Protein AF-A0A7C4W1L5-F1 (afdb_monomer_lite)

Secondary structure (DSSP, 8-state):
--PPPPPSS--THHHH-S-HHHHHHHHH-S-----------PPP--S-----SSPPP-SHHHHHHHHHHTTSS---THHHHHHHHHHTSSS--HHHHHHHHHTT-HHHHHHHHHHHHHSTT-HHHHHHHHHHHHHS--HHHHHHHHHHHHHH--SHHHHHHHHHHHHHTTGGGT--HHHHHHHHTTT-HHHHHHHHHHHHHHS--------

Foldseek 3Di:
DDDQFAALDDACCLVQVDDLVVLVCVLPDDDDDDDDDDDDDDDPPDPDDPQDPAQDDDDPLLVVVVCQLVVVDDDDLCNLVSVSCLRRDPDRPSSSVVVSLLQLRVSVVVSLVSNCVVVLLRLSSLVSVLSSCVNVPDLVVSLVSLLVNLVPDDPLSSNLSSLVSNCVSCVVVVDDSLVVVCVVCVPPVSSNSSSVSCCVVPVPDDDDPDD

Radius of gyration: 18.76 Å; chains: 1; bounding box: 52×40×52 Å

pLDDT: mean 78.07, std 22.62, range [26.83, 98.12]

Structure (mmCIF, N/CA/C/O backbone):
data_AF-A0A7C4W1L5-F1
#
_entry.id   AF-A0A7C4W1L5-F1
#
loop_
_atom_site.group_PDB
_atom_site.id
_atom_site.type_symbol
_atom_site.label_atom_id
_atom_site.label_alt_id
_atom_site.label_comp_id
_atom_site.label_asym_id
_atom_site.label_entity_id
_atom_site.label_seq_id
_atom_site.pdbx_PDB_ins_code
_atom_site.Cartn_x
_atom_site.Cartn_y
_atom_site.Cartn_z
_atom_site.occupancy
_atom_site.B_iso_or_equiv
_atom_site.auth_seq_id
_atom_site.auth_comp_id
_atom_site.auth_asym_id
_atom_site.auth_atom_id
_atom_site.pdbx_PDB_model_num
ATOM 1 N N . MET A 1 1 ? 13.689 0.090 14.668 1.00 26.84 1 MET A N 1
ATOM 2 C CA . MET A 1 1 ? 14.158 1.298 13.954 1.00 26.84 1 MET A CA 1
ATOM 3 C C . MET A 1 1 ? 13.490 1.316 12.587 1.00 26.84 1 MET A C 1
ATOM 5 O O . MET A 1 1 ? 14.104 0.917 11.605 1.00 26.84 1 MET A O 1
ATOM 9 N N . GLY A 1 2 ? 12.206 1.678 12.550 1.00 34.78 2 GLY A N 1
ATOM 10 C CA . GLY A 1 2 ? 11.496 1.934 11.300 1.00 34.78 2 GLY A CA 1
ATOM 11 C C . GLY A 1 2 ? 11.923 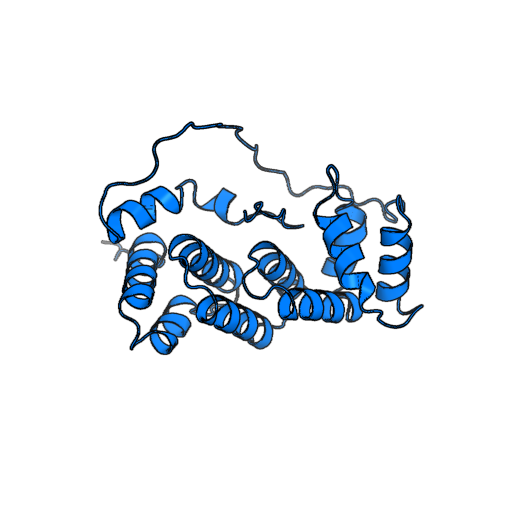3.308 10.809 1.00 34.78 2 GLY A C 1
ATOM 12 O O . GLY A 1 2 ? 11.708 4.299 11.495 1.00 34.78 2 GLY A O 1
ATOM 13 N N . LYS A 1 3 ? 12.639 3.355 9.688 1.00 37.62 3 LYS A N 1
ATOM 14 C CA . LYS A 1 3 ? 12.827 4.609 8.964 1.00 37.62 3 LYS A CA 1
ATOM 15 C C . LYS A 1 3 ? 11.531 4.833 8.196 1.00 37.62 3 LYS A C 1
ATOM 17 O O . LYS A 1 3 ? 11.162 3.950 7.425 1.00 37.62 3 LYS A O 1
ATOM 22 N N . TYR A 1 4 ? 10.869 5.961 8.429 1.00 42.84 4 TYR A N 1
ATOM 23 C CA . TYR A 1 4 ? 9.762 6.425 7.597 1.00 42.84 4 TYR A CA 1
ATOM 24 C C . TYR A 1 4 ? 10.179 6.332 6.122 1.00 42.84 4 TYR A C 1
ATOM 26 O O . TYR A 1 4 ? 11.190 6.918 5.721 1.00 42.84 4 TYR A O 1
ATOM 34 N N . ARG A 1 5 ? 9.471 5.495 5.356 1.00 55.28 5 ARG A N 1
ATOM 35 C CA . ARG A 1 5 ? 9.701 5.296 3.921 1.00 55.28 5 ARG A CA 1
ATOM 36 C C . ARG A 1 5 ? 9.022 6.415 3.145 1.00 55.28 5 ARG A C 1
ATOM 38 O O . ARG A 1 5 ? 7.979 6.912 3.560 1.00 55.28 5 ARG A O 1
ATOM 45 N N . LYS A 1 6 ? 9.630 6.818 2.030 1.00 52.34 6 LYS A N 1
ATOM 46 C CA . LYS A 1 6 ? 9.055 7.828 1.137 1.00 52.34 6 LYS A CA 1
ATOM 47 C C . LYS A 1 6 ? 8.140 7.129 0.131 1.00 52.34 6 LYS A C 1
ATOM 49 O O . LYS A 1 6 ? 8.564 6.182 -0.523 1.00 52.34 6 LYS A O 1
ATOM 54 N N . SER A 1 7 ? 6.893 7.581 0.057 1.00 48.81 7 SER A N 1
ATOM 55 C CA . SER A 1 7 ? 5.930 7.210 -0.987 1.00 48.81 7 SER A CA 1
ATOM 56 C C . SER A 1 7 ? 6.331 7.848 -2.320 1.00 48.81 7 SER A C 1
ATOM 58 O O . SER A 1 7 ? 6.909 8.940 -2.321 1.00 48.81 7 SER A O 1
ATOM 60 N N . PHE A 1 8 ? 6.010 7.208 -3.455 1.00 51.66 8 PHE A N 1
ATOM 61 C CA . PHE A 1 8 ? 6.191 7.864 -4.754 1.00 51.66 8 PHE A CA 1
ATOM 62 C C . PHE A 1 8 ? 5.198 9.031 -4.959 1.00 51.66 8 PHE A C 1
ATOM 64 O O . PHE A 1 8 ? 5.413 9.905 -5.799 1.00 51.66 8 PHE A O 1
ATOM 71 N N . PHE A 1 9 ? 4.121 9.061 -4.174 1.00 53.34 9 PHE A N 1
ATOM 72 C CA . PHE A 1 9 ? 3.004 10.000 -4.288 1.00 53.34 9 PHE A CA 1
ATOM 73 C C . PHE A 1 9 ? 2.793 10.823 -3.015 1.00 53.34 9 PHE A C 1
ATOM 75 O O . PHE A 1 9 ? 3.268 10.401 -1.956 1.00 53.34 9 PHE A O 1
ATOM 82 N N . PRO A 1 10 ? 2.106 11.984 -3.112 1.00 46.69 10 PRO A N 1
ATOM 83 C CA . PRO A 1 10 ? 1.847 12.851 -1.971 1.00 46.69 10 PRO A CA 1
ATOM 84 C C . PRO A 1 10 ? 1.265 12.073 -0.800 1.00 46.69 10 PRO A C 1
ATOM 86 O O . PRO A 1 10 ? 0.459 11.156 -0.976 1.00 46.69 10 PRO A O 1
ATOM 89 N N . ASP A 1 11 ? 1.714 12.452 0.383 1.00 54.16 11 ASP A N 1
ATOM 90 C CA . ASP A 1 11 ? 1.244 11.894 1.629 1.00 54.16 11 ASP A CA 1
ATOM 91 C C . ASP A 1 11 ? -0.014 12.649 2.062 1.00 54.16 11 ASP A C 1
ATOM 93 O O . ASP A 1 11 ? -0.043 13.879 2.035 1.00 54.16 11 ASP A O 1
ATOM 97 N N . TYR A 1 12 ? -1.060 11.940 2.479 1.00 52.75 12 TYR A N 1
ATOM 98 C CA . TYR A 1 12 ? -2.262 12.582 3.018 1.00 52.75 12 TYR A CA 1
ATOM 99 C C . TYR A 1 12 ? -1.969 13.359 4.316 1.00 52.75 12 TYR A C 1
ATOM 101 O O . TYR A 1 12 ? -2.745 14.243 4.675 1.00 52.75 12 TYR A O 1
ATOM 109 N N . ARG A 1 13 ? -0.820 13.121 4.972 1.00 49.84 13 ARG A N 1
ATOM 110 C CA . ARG A 1 13 ? -0.294 13.960 6.066 1.00 49.84 13 ARG A CA 1
ATOM 111 C C . ARG A 1 13 ? -0.094 15.431 5.680 1.00 49.84 13 ARG A C 1
ATOM 113 O O . ARG A 1 13 ? -0.167 16.293 6.550 1.00 49.84 13 ARG A O 1
ATOM 120 N N . ASP A 1 14 ? 0.087 15.741 4.394 1.00 44.94 14 ASP A N 1
ATOM 121 C CA . ASP A 1 14 ? 0.151 17.131 3.916 1.00 44.94 14 ASP A CA 1
ATOM 122 C C . ASP A 1 14 ? -1.233 17.817 3.905 1.00 44.94 14 ASP A C 1
ATOM 124 O O . ASP A 1 14 ? -1.322 19.041 3.784 1.00 44.94 14 ASP A O 1
ATOM 128 N N . VAL A 1 15 ? -2.322 17.045 4.023 1.00 41.97 15 VAL A N 1
ATOM 129 C CA . VAL A 1 15 ? -3.714 17.519 3.937 1.00 41.97 15 VAL A CA 1
ATOM 130 C C . VAL A 1 15 ? -4.319 17.788 5.319 1.00 41.97 15 VAL A C 1
ATOM 132 O O . VAL A 1 15 ? -5.120 18.712 5.445 1.00 41.97 15 VAL A O 1
ATOM 135 N N . SER A 1 16 ? -3.946 17.026 6.356 1.00 48.19 16 SER A N 1
ATOM 136 C CA . SER A 1 16 ? -4.552 17.153 7.692 1.00 48.19 16 SER A CA 1
ATOM 137 C C . SER A 1 16 ? -3.992 18.307 8.525 1.00 48.19 16 SER A C 1
ATOM 139 O O . SER A 1 16 ? -4.708 18.831 9.369 1.00 48.19 16 SER A O 1
ATOM 141 N N . GLY A 1 17 ? -2.735 18.721 8.324 1.00 46.12 17 GLY A N 1
ATOM 142 C CA . GLY A 1 17 ? -2.093 19.806 9.088 1.00 46.12 17 GLY A CA 1
ATOM 143 C C . GLY A 1 17 ? -1.893 19.543 10.594 1.00 46.12 17 GLY A C 1
ATOM 144 O O . GLY A 1 17 ? -1.121 20.259 11.228 1.00 46.12 17 GLY A O 1
ATOM 145 N N . GLU A 1 18 ? -2.542 18.520 11.151 1.00 51.53 18 GLU A N 1
ATOM 146 C CA . GLU A 1 18 ? -2.452 18.060 12.539 1.00 51.53 18 GLU A CA 1
ATOM 147 C C . GLU A 1 18 ? -1.606 16.783 12.629 1.00 51.53 18 GLU A C 1
ATOM 149 O O . GLU A 1 18 ? -1.711 15.883 11.787 1.00 51.53 18 GLU A O 1
ATOM 154 N N . SER A 1 19 ? -0.745 16.702 13.648 1.00 58.12 19 SER A N 1
ATOM 155 C CA . SER A 1 19 ? 0.135 15.550 13.852 1.00 58.12 19 SER A CA 1
ATOM 156 C C . SER A 1 19 ? -0.634 14.385 14.474 1.00 58.12 19 SER A C 1
ATOM 158 O O . SER A 1 19 ? -1.226 14.523 15.542 1.00 58.12 19 SER A O 1
ATOM 160 N N . ILE A 1 20 ? -0.549 13.202 13.859 1.00 57.88 20 ILE A N 1
ATOM 161 C CA . ILE A 1 20 ? -1.154 11.948 14.353 1.00 57.88 20 ILE A CA 1
ATOM 162 C C . ILE A 1 20 ? -0.762 11.664 15.818 1.00 57.88 20 ILE A C 1
ATOM 164 O O . ILE A 1 20 ? -1.564 11.147 16.594 1.00 57.88 20 ILE A O 1
ATOM 168 N N . SER A 1 21 ? 0.446 12.059 16.226 1.00 53.06 21 SER A N 1
ATOM 169 C CA . SER A 1 21 ? 0.935 11.912 17.600 1.00 53.06 21 SER A CA 1
ATOM 170 C C . SER A 1 21 ? 0.210 12.793 18.628 1.00 53.06 21 SER A C 1
ATOM 172 O O . SER A 1 21 ? 0.051 12.374 19.775 1.00 53.06 21 SER A O 1
ATOM 174 N N . GLU A 1 22 ? -0.257 13.984 18.239 1.00 60.31 22 GLU A N 1
ATOM 175 C CA . GLU A 1 22 ? -1.045 14.874 19.107 1.00 60.31 22 GLU A CA 1
ATOM 176 C C . GLU A 1 22 ? -2.445 14.290 19.321 1.00 60.31 22 GLU A C 1
ATOM 178 O O . GLU A 1 22 ? -2.897 14.172 20.459 1.00 60.31 22 GLU A O 1
ATOM 183 N N . LEU A 1 23 ? -3.053 13.806 18.235 1.00 58.84 23 LEU A N 1
ATOM 184 C CA . LEU A 1 23 ? -4.353 13.134 18.207 1.00 58.84 23 LEU A CA 1
ATOM 185 C C . LEU A 1 23 ? -4.377 11.868 19.102 1.00 58.84 23 LEU A C 1
ATOM 187 O O . LEU A 1 23 ? -5.278 11.655 19.911 1.00 58.84 23 LEU A O 1
ATOM 191 N N . ILE A 1 24 ? -3.345 11.023 19.036 1.00 54.81 24 ILE A N 1
ATOM 192 C CA . ILE A 1 24 ? -3.293 9.768 19.816 1.00 54.81 24 ILE A CA 1
ATOM 193 C C . ILE A 1 24 ? -2.920 9.993 21.285 1.00 54.81 24 ILE A C 1
ATOM 195 O O . ILE A 1 24 ? -3.372 9.242 22.158 1.00 54.81 24 ILE A O 1
ATOM 199 N N . GLY A 1 25 ? -2.121 11.024 21.579 1.00 55.47 25 GLY A N 1
ATOM 200 C CA . GLY A 1 25 ? -1.751 11.391 22.948 1.00 55.47 25 GLY A CA 1
ATOM 201 C C . GLY A 1 25 ? -2.962 11.709 23.832 1.00 55.47 25 GLY A C 1
ATOM 202 O O . GLY A 1 25 ? -2.935 11.440 25.036 1.00 55.47 25 GLY A O 1
ATOM 203 N N . GLU A 1 26 ? -4.048 12.207 23.236 1.00 60.09 26 GLU A N 1
ATOM 204 C CA . GLU A 1 26 ? -5.318 12.460 23.921 1.00 60.09 26 GLU A CA 1
ATOM 205 C C . GLU A 1 26 ? -6.097 11.173 24.241 1.00 60.09 26 GLU A C 1
ATOM 207 O O . GLU A 1 26 ? -6.715 11.079 25.304 1.00 60.09 26 GLU A O 1
ATOM 212 N N . VAL A 1 27 ? -6.021 10.156 23.377 1.00 57.19 27 VAL A N 1
ATOM 213 C CA . VAL A 1 27 ? -6.745 8.878 23.526 1.00 57.19 27 VAL A CA 1
ATOM 214 C C . VAL A 1 27 ? -6.069 7.940 24.528 1.00 57.19 27 VAL A C 1
ATOM 216 O O . VAL A 1 27 ? -6.745 7.295 25.330 1.00 57.19 27 VAL A O 1
ATOM 219 N N . LEU A 1 28 ? -4.735 7.846 24.501 1.00 52.91 28 LEU A N 1
ATOM 220 C CA . LEU A 1 28 ? -3.984 6.844 25.277 1.00 52.91 28 LEU A CA 1
ATOM 221 C C . LEU A 1 28 ? -3.422 7.357 26.612 1.00 52.91 28 LEU A C 1
ATOM 223 O O . LEU A 1 28 ? -2.852 6.579 27.379 1.00 52.91 28 LEU A O 1
ATOM 227 N N . GLY A 1 29 ? -3.657 8.628 26.942 1.00 42.16 29 GLY A N 1
ATOM 228 C CA . GLY A 1 29 ? -3.255 9.231 28.206 1.00 42.16 29 GLY A CA 1
ATOM 229 C C . GLY A 1 29 ? -1.846 9.823 28.153 1.00 42.16 29 GLY A C 1
ATOM 230 O O . GLY A 1 29 ? -0.855 9.139 27.916 1.00 42.16 29 GLY A O 1
ATOM 231 N N . SER A 1 30 ? -1.787 11.122 28.433 1.00 53.47 30 SER A N 1
ATOM 232 C CA . SER A 1 30 ? -0.599 11.967 28.543 1.00 53.47 30 SER A CA 1
ATOM 233 C C . SER A 1 30 ? 0.558 11.336 29.333 1.00 53.47 30 SER A C 1
ATOM 235 O O . SER A 1 30 ? 0.480 11.231 30.557 1.00 53.47 30 SER A O 1
ATOM 237 N N . ASP A 1 31 ? 1.620 10.949 28.625 1.00 46.34 31 ASP A N 1
ATOM 238 C CA . ASP A 1 31 ? 3.039 11.191 28.942 1.00 46.34 31 ASP A CA 1
ATOM 239 C C . ASP A 1 31 ? 3.903 10.288 28.046 1.00 46.34 31 ASP A C 1
ATOM 241 O O . ASP A 1 31 ? 4.325 9.216 28.466 1.00 46.34 31 ASP A O 1
ATOM 245 N N . LEU A 1 32 ? 4.200 10.710 26.815 1.00 35.81 32 LEU A N 1
ATOM 246 C CA . LEU A 1 32 ? 5.459 10.374 26.142 1.00 35.81 32 LEU A CA 1
ATOM 247 C C . LEU A 1 32 ? 5.638 11.284 24.915 1.00 35.81 32 LEU A C 1
ATOM 249 O O . LEU A 1 32 ? 4.702 11.496 24.160 1.00 35.81 32 LEU A O 1
ATOM 253 N N . PHE A 1 33 ? 6.871 11.756 24.725 1.00 32.91 33 PHE A N 1
ATOM 254 C CA . PHE A 1 33 ? 7.391 12.551 23.601 1.00 32.91 33 PHE A CA 1
ATOM 255 C C . PHE A 1 33 ? 7.304 14.077 23.723 1.00 32.91 33 PHE A C 1
ATOM 257 O O . PHE A 1 33 ? 6.479 14.770 23.146 1.00 32.91 33 PHE A O 1
ATOM 264 N N . SER A 1 34 ? 8.316 14.618 24.400 1.00 32.19 34 SER A N 1
ATOM 265 C CA . SER A 1 34 ? 8.937 15.873 23.979 1.00 32.19 34 SER A CA 1
ATOM 266 C C . SER A 1 34 ? 9.983 15.543 22.908 1.00 32.19 34 SER A C 1
ATOM 268 O O . SER A 1 34 ? 10.906 14.813 23.258 1.00 32.19 34 SER A O 1
ATOM 270 N N . PHE A 1 35 ? 9.893 16.066 21.674 1.00 32.00 35 PHE A N 1
ATOM 271 C CA . PHE A 1 35 ? 11.020 16.776 21.033 1.00 32.00 35 PHE A CA 1
ATOM 272 C C . PHE A 1 35 ? 10.732 17.370 19.635 1.00 32.00 35 PHE A C 1
ATOM 274 O O . PHE A 1 35 ? 10.211 16.692 18.760 1.00 32.00 35 PHE A O 1
ATOM 281 N N . GLU A 1 36 ? 11.201 18.618 19.497 1.00 30.47 36 GLU A N 1
ATOM 282 C CA . GLU A 1 36 ? 11.632 19.427 18.337 1.00 30.47 36 GLU A CA 1
ATOM 283 C C . GLU A 1 36 ? 10.880 19.355 16.991 1.00 30.47 36 GLU A C 1
ATOM 285 O O . GLU A 1 36 ? 11.131 18.510 16.134 1.00 30.47 36 GLU A O 1
ATOM 290 N N . GLU A 1 37 ? 10.075 20.403 16.763 1.00 34.81 37 GLU A N 1
ATOM 291 C CA . GLU A 1 37 ? 9.646 20.892 15.450 1.00 34.81 37 GLU A CA 1
ATOM 292 C C . GLU A 1 37 ? 10.842 21.103 14.508 1.00 34.81 37 GLU A C 1
ATOM 294 O O . GLU A 1 37 ? 11.739 21.909 14.772 1.00 34.81 37 GLU A O 1
ATOM 299 N N . SER A 1 38 ? 10.787 20.476 13.334 1.00 29.69 38 SER A N 1
ATOM 300 C CA . SER A 1 38 ? 11.431 21.017 12.137 1.00 29.69 38 SER A CA 1
ATOM 301 C C . SER A 1 38 ? 10.353 21.334 11.105 1.00 29.69 38 SER A C 1
ATOM 303 O O . SER A 1 38 ? 10.003 20.525 10.254 1.00 29.69 38 SER A O 1
ATOM 305 N N . HIS A 1 39 ? 9.798 22.543 11.210 1.00 35.31 39 HIS A N 1
ATOM 306 C CA . HIS A 1 39 ? 8.925 23.106 10.185 1.00 35.31 39 HIS A CA 1
ATOM 307 C C . HIS A 1 39 ? 9.738 23.411 8.931 1.00 35.31 39 HIS A C 1
ATOM 309 O O . HIS A 1 39 ? 10.405 24.443 8.841 1.00 35.31 39 HIS A O 1
ATOM 315 N N . GLN A 1 40 ? 9.652 22.531 7.938 1.00 32.03 40 GLN A N 1
ATOM 316 C CA . GLN A 1 40 ? 9.908 22.894 6.553 1.00 32.03 40 GLN A CA 1
ATOM 317 C C . GLN A 1 40 ? 8.552 22.931 5.848 1.00 32.03 40 GLN A C 1
ATOM 319 O O . GLN A 1 40 ? 8.022 21.904 5.443 1.00 32.03 40 GLN A O 1
ATOM 324 N N . ALA A 1 41 ? 7.980 24.129 5.729 1.00 30.08 41 ALA A N 1
ATOM 325 C CA . ALA A 1 41 ? 6.775 24.352 4.944 1.00 30.08 41 ALA A CA 1
ATOM 326 C C . ALA A 1 41 ? 7.009 23.887 3.496 1.00 30.08 41 ALA A C 1
ATOM 328 O O . ALA A 1 41 ? 7.811 24.487 2.773 1.00 30.08 41 ALA A O 1
ATOM 329 N N . CYS A 1 42 ? 6.318 22.831 3.073 1.00 26.83 42 CYS A N 1
ATOM 330 C CA . CYS A 1 42 ? 6.230 22.469 1.667 1.00 26.83 42 CYS A CA 1
ATOM 331 C C . CYS A 1 42 ? 5.102 23.285 1.029 1.00 26.83 42 CYS A C 1
ATOM 333 O O . CYS A 1 42 ? 3.940 23.207 1.413 1.00 26.83 42 CYS A O 1
ATOM 335 N N . SER A 1 43 ? 5.480 24.136 0.076 1.00 30.30 43 SER A N 1
ATOM 336 C CA . SER A 1 43 ? 4.558 24.885 -0.777 1.00 30.30 43 SER A CA 1
ATOM 337 C C . SER A 1 43 ? 3.624 23.941 -1.544 1.00 30.30 43 SER A C 1
ATOM 339 O O . SER A 1 43 ? 4.059 22.837 -1.881 1.00 30.30 43 SER A O 1
ATOM 341 N N . PRO A 1 44 ? 2.412 24.386 -1.926 1.00 33.44 44 PRO A N 1
ATOM 342 C CA . PRO A 1 44 ? 1.522 23.583 -2.755 1.00 33.44 44 PRO A CA 1
ATOM 343 C C . PRO A 1 44 ? 2.227 23.288 -4.082 1.00 33.44 44 PRO A C 1
ATOM 345 O O . PRO A 1 44 ? 2.582 24.211 -4.816 1.00 33.44 44 PRO A O 1
ATOM 348 N N . VAL A 1 45 ? 2.496 22.013 -4.372 1.00 38.47 45 VAL A N 1
ATOM 349 C CA . VAL A 1 45 ? 3.086 21.634 -5.657 1.00 38.47 45 VAL A CA 1
ATOM 350 C C . VAL A 1 45 ? 1.980 21.672 -6.700 1.00 38.47 45 VAL A C 1
ATOM 352 O O . VAL A 1 45 ? 1.091 20.826 -6.741 1.00 38.47 45 VAL A O 1
ATOM 355 N N . GLU A 1 46 ? 2.057 22.713 -7.520 1.00 36.47 46 GLU A N 1
ATOM 356 C CA . GLU A 1 46 ? 1.264 22.945 -8.716 1.00 36.47 46 GLU A CA 1
ATOM 357 C C . GLU A 1 46 ? 1.242 21.696 -9.615 1.00 36.47 46 GLU A C 1
ATOM 359 O O . GLU A 1 46 ? 2.274 21.131 -9.988 1.00 36.47 46 GLU A O 1
ATOM 364 N N . THR A 1 47 ? 0.033 21.278 -9.985 1.00 41.72 47 THR A N 1
ATOM 365 C CA . THR A 1 47 ? -0.264 20.238 -10.974 1.00 41.72 47 THR A CA 1
ATOM 366 C C . THR A 1 47 ? 0.039 20.727 -12.393 1.00 41.72 47 THR A C 1
ATOM 368 O O . THR A 1 47 ? -0.879 20.923 -13.187 1.00 41.72 47 THR A O 1
ATOM 371 N N . ASP A 1 48 ? 1.314 20.944 -12.717 1.00 38.53 48 ASP A N 1
ATOM 372 C CA . ASP A 1 48 ? 1.748 21.181 -14.101 1.00 38.53 48 ASP A CA 1
ATOM 373 C C . ASP A 1 48 ? 3.201 20.715 -14.322 1.00 38.53 48 ASP A C 1
ATOM 375 O O . ASP A 1 48 ? 4.110 21.480 -14.649 1.00 38.53 48 ASP A O 1
ATOM 379 N N . ARG A 1 49 ? 3.467 19.420 -14.092 1.00 46.50 49 ARG A N 1
ATOM 380 C CA . ARG A 1 49 ? 4.744 18.823 -14.510 1.00 46.50 49 ARG A CA 1
ATOM 381 C C . ARG A 1 49 ? 4.695 18.542 -16.009 1.00 46.50 49 ARG A C 1
ATOM 383 O O . ARG A 1 49 ? 3.962 17.667 -16.463 1.00 46.50 49 ARG A O 1
ATOM 390 N N . CYS A 1 50 ? 5.533 19.244 -16.770 1.00 41.38 50 CYS A N 1
ATOM 391 C CA . CYS A 1 50 ? 5.891 18.878 -18.138 1.00 41.38 50 CYS A CA 1
ATOM 392 C C . CYS A 1 50 ? 6.584 17.507 -18.133 1.00 41.38 50 CYS A C 1
ATOM 394 O O . CYS A 1 50 ? 7.806 17.422 -18.023 1.00 41.38 50 CYS A O 1
ATOM 396 N N . VAL A 1 51 ? 5.804 16.432 -18.244 1.00 48.06 51 VAL A N 1
ATOM 397 C CA . VAL A 1 51 ? 6.321 15.069 -18.385 1.00 48.06 51 VAL A CA 1
ATOM 398 C C . VAL A 1 51 ? 7.131 15.009 -19.681 1.00 48.06 51 VAL A C 1
ATOM 400 O O . VAL A 1 51 ? 6.580 15.122 -20.778 1.00 48.06 51 VAL A O 1
ATOM 403 N N . SER A 1 52 ? 8.453 14.857 -19.577 1.00 49.94 52 SER A N 1
ATOM 404 C CA . SER A 1 52 ? 9.264 14.455 -20.729 1.00 49.94 52 SER A CA 1
ATOM 405 C C . SER A 1 52 ? 8.666 13.169 -21.298 1.00 49.94 52 SER A C 1
ATOM 407 O O . SER A 1 52 ? 8.462 12.214 -20.553 1.00 49.94 52 SER A O 1
ATOM 409 N N . ALA A 1 53 ? 8.408 13.118 -22.609 1.00 56.19 53 ALA A N 1
ATOM 410 C CA . ALA A 1 53 ? 7.805 11.946 -23.253 1.00 56.19 53 ALA A CA 1
ATOM 411 C C . ALA A 1 53 ? 8.594 10.643 -22.993 1.00 56.19 53 ALA A C 1
ATOM 413 O O . ALA A 1 53 ? 8.016 9.558 -23.032 1.00 56.19 53 ALA A O 1
ATOM 414 N N . HIS A 1 54 ? 9.891 10.756 -22.674 1.00 64.69 54 HIS A N 1
ATOM 415 C CA . HIS A 1 54 ? 10.745 9.658 -22.231 1.00 64.69 54 HIS A CA 1
ATOM 416 C C . HIS A 1 54 ? 11.727 10.157 -21.155 1.00 64.69 54 HIS A C 1
ATOM 418 O O . HIS A 1 54 ? 12.765 10.733 -21.497 1.00 64.69 54 HIS A O 1
ATOM 424 N N . PRO A 1 55 ? 11.418 9.980 -19.860 1.00 78.94 55 PRO A N 1
ATOM 425 C CA . PRO A 1 55 ? 12.368 10.236 -18.780 1.00 78.94 55 PRO A CA 1
ATOM 426 C C . PRO A 1 55 ? 13.606 9.341 -18.965 1.00 78.94 55 PRO A C 1
ATOM 428 O O . PRO A 1 55 ? 13.446 8.176 -19.351 1.00 78.94 55 PRO A O 1
ATOM 431 N N . PRO A 1 56 ? 14.832 9.856 -18.760 1.00 86.06 56 PRO A N 1
ATOM 432 C CA . PRO A 1 56 ? 16.038 9.055 -18.915 1.00 86.06 56 PRO A CA 1
ATOM 433 C C . PRO A 1 56 ? 16.096 7.960 -17.846 1.00 86.06 56 PRO A C 1
ATOM 435 O O . PRO A 1 56 ? 15.687 8.169 -16.708 1.00 86.06 56 PRO A O 1
ATOM 438 N N . ILE A 1 57 ? 16.623 6.798 -18.227 1.00 90.44 57 ILE A N 1
ATOM 439 C CA . ILE A 1 57 ? 16.987 5.728 -17.295 1.00 90.44 57 ILE A CA 1
ATOM 440 C C . ILE A 1 57 ? 18.370 6.060 -16.731 1.00 90.44 57 ILE A C 1
ATOM 442 O O . ILE A 1 57 ? 19.306 6.313 -17.491 1.00 90.44 57 ILE A O 1
ATOM 446 N N . GLU A 1 58 ? 18.494 6.054 -15.408 1.00 91.50 58 GLU A N 1
ATOM 447 C CA . GLU A 1 58 ? 19.688 6.513 -14.690 1.00 91.50 58 GLU A CA 1
ATOM 448 C C . GLU A 1 58 ? 20.434 5.375 -13.985 1.00 91.50 58 GLU A C 1
ATOM 450 O O . GLU A 1 58 ? 21.639 5.476 -13.748 1.00 91.50 58 GLU A O 1
ATOM 455 N N . THR A 1 59 ? 19.743 4.277 -13.670 1.00 93.50 59 THR A N 1
ATOM 456 C CA . THR A 1 59 ? 20.302 3.150 -12.915 1.00 93.50 59 THR A CA 1
ATOM 457 C C . THR A 1 59 ? 19.999 1.809 -13.584 1.00 93.50 59 THR A C 1
ATOM 459 O O . THR A 1 59 ? 19.057 1.669 -14.367 1.00 93.50 59 THR A O 1
ATOM 462 N N . LEU A 1 60 ? 20.787 0.785 -13.236 1.00 94.19 60 LEU A N 1
ATOM 463 C CA . LEU A 1 60 ? 20.538 -0.588 -13.688 1.00 94.19 60 LEU A CA 1
ATOM 464 C C . LEU A 1 60 ? 19.212 -1.139 -13.135 1.00 94.19 60 LEU A C 1
ATOM 466 O O . LEU A 1 60 ? 18.537 -1.911 -13.811 1.00 94.19 60 LEU A O 1
ATOM 470 N N . ASN A 1 61 ? 18.818 -0.720 -11.927 1.00 95.25 61 ASN A N 1
ATOM 471 C CA . ASN A 1 61 ? 17.526 -1.076 -11.346 1.00 95.25 61 ASN A CA 1
ATOM 472 C C . ASN A 1 61 ? 16.381 -0.496 -12.184 1.00 95.25 61 ASN A C 1
ATOM 474 O O . ASN A 1 61 ? 15.453 -1.225 -12.518 1.00 95.25 61 ASN A O 1
ATOM 478 N N . GLN A 1 62 ? 16.466 0.777 -12.584 1.00 95.38 62 GLN A N 1
ATOM 479 C CA . GLN A 1 62 ? 15.472 1.413 -13.453 1.00 95.38 62 GLN A CA 1
ATOM 480 C C . GLN A 1 62 ? 15.363 0.707 -14.807 1.00 95.38 62 GLN A C 1
ATOM 482 O O . GLN A 1 62 ? 14.249 0.446 -15.259 1.00 95.38 62 GLN A O 1
ATOM 487 N N . GLU A 1 63 ? 16.488 0.349 -15.435 1.00 95.44 63 GLU A N 1
ATOM 488 C CA . GLU A 1 63 ? 16.497 -0.421 -16.687 1.00 95.44 63 GLU A CA 1
ATOM 489 C C . GLU A 1 63 ? 15.782 -1.767 -16.519 1.00 95.44 63 GLU A C 1
ATOM 491 O O . GLU A 1 63 ? 14.907 -2.125 -17.310 1.00 95.44 63 GLU A O 1
ATOM 496 N N . TRP A 1 64 ? 16.118 -2.489 -15.450 1.00 96.62 64 TRP A N 1
ATOM 497 C CA . TRP A 1 64 ? 15.567 -3.807 -15.165 1.00 96.62 64 TRP A CA 1
ATOM 498 C C . TRP A 1 64 ? 14.067 -3.764 -14.857 1.00 96.62 64 TRP A C 1
ATOM 500 O O . TRP A 1 64 ? 13.299 -4.561 -15.396 1.00 96.62 64 TRP A O 1
ATOM 510 N N . LEU A 1 65 ? 13.637 -2.802 -14.040 1.00 96.50 65 LEU A N 1
ATOM 511 C CA . LEU A 1 65 ? 12.232 -2.580 -13.709 1.00 96.50 65 LEU A CA 1
ATOM 512 C C . LEU A 1 65 ? 11.434 -2.163 -14.946 1.00 96.50 65 LEU A C 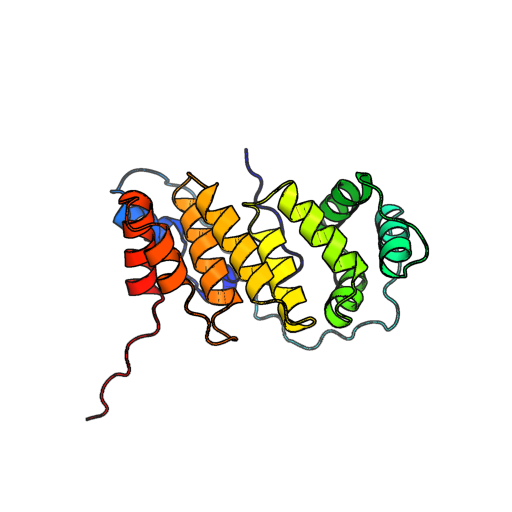1
ATOM 514 O O . LEU A 1 65 ? 10.368 -2.722 -15.188 1.00 96.50 65 LEU A O 1
ATOM 518 N N . CYS A 1 66 ? 11.963 -1.252 -15.771 1.00 95.44 66 CYS A N 1
ATOM 519 C CA . CYS A 1 66 ? 11.307 -0.843 -17.012 1.00 95.44 66 CYS A CA 1
ATOM 520 C C . CYS A 1 66 ? 11.121 -2.022 -17.968 1.00 95.44 66 CYS A C 1
ATOM 522 O O . CYS A 1 66 ? 10.015 -2.238 -18.445 1.00 95.44 66 CYS A O 1
ATOM 524 N N . ALA A 1 67 ? 12.157 -2.840 -18.176 1.00 95.56 67 ALA A N 1
ATOM 525 C CA . ALA A 1 67 ? 12.050 -4.030 -19.016 1.00 95.56 67 ALA A CA 1
ATOM 526 C C . ALA A 1 67 ? 10.964 -5.002 -18.521 1.00 95.56 67 ALA A C 1
ATOM 528 O O . ALA A 1 67 ? 10.281 -5.631 -19.327 1.00 95.56 67 ALA A O 1
ATOM 529 N N . TYR A 1 68 ? 10.786 -5.132 -17.204 1.00 97.06 68 TYR A N 1
ATOM 530 C CA . TYR A 1 68 ? 9.712 -5.944 -16.636 1.00 97.06 68 TYR A CA 1
ATOM 531 C C . TYR A 1 68 ? 8.332 -5.305 -16.837 1.00 97.06 68 TYR A C 1
ATOM 533 O O . TYR A 1 68 ? 7.382 -5.992 -17.222 1.00 97.06 68 TYR A O 1
ATOM 541 N N . PHE A 1 69 ? 8.201 -3.997 -16.615 1.00 95.12 69 PHE A N 1
ATOM 542 C CA . PHE A 1 69 ? 6.941 -3.280 -16.818 1.00 95.12 69 PHE A CA 1
ATOM 543 C C . PHE A 1 69 ? 6.501 -3.266 -18.287 1.00 95.12 69 PHE A C 1
ATOM 545 O O . PHE A 1 69 ? 5.308 -3.405 -18.544 1.00 95.12 69 PHE A O 1
ATOM 552 N N . ASP A 1 70 ? 7.455 -3.213 -19.218 1.00 94.31 70 ASP A N 1
ATOM 553 C CA . ASP A 1 70 ? 7.258 -3.291 -20.673 1.00 94.31 70 ASP A CA 1
ATOM 554 C C . ASP A 1 70 ? 7.102 -4.743 -21.197 1.00 94.31 70 ASP A C 1
ATOM 556 O O . ASP A 1 70 ? 7.109 -4.983 -22.405 1.00 94.31 70 ASP A O 1
ATOM 560 N N . GLU A 1 71 ? 6.963 -5.732 -20.303 1.00 94.56 71 GLU A N 1
ATOM 561 C CA . GLU A 1 71 ? 6.746 -7.157 -20.626 1.00 94.56 71 GLU A CA 1
ATOM 562 C C . GLU A 1 71 ? 7.883 -7.816 -21.435 1.00 94.56 71 GLU A C 1
ATOM 564 O O . GLU A 1 71 ? 7.690 -8.823 -22.118 1.00 94.56 71 GLU A O 1
ATOM 569 N N . HIS A 1 72 ? 9.100 -7.275 -21.360 1.00 94.75 72 HIS A N 1
ATOM 570 C CA . HIS A 1 72 ? 10.272 -7.832 -22.041 1.00 94.75 72 HIS A CA 1
ATOM 571 C C . HIS A 1 72 ? 10.951 -8.960 -21.259 1.00 94.75 72 HIS A C 1
ATOM 573 O O . HIS A 1 72 ? 11.683 -9.760 -21.846 1.00 94.75 72 HIS A O 1
ATOM 579 N N . ILE A 1 73 ? 10.723 -9.028 -19.946 1.00 95.94 73 ILE A N 1
ATOM 580 C CA . ILE A 1 73 ? 11.280 -10.044 -19.048 1.00 95.94 73 ILE A CA 1
ATOM 581 C C . ILE A 1 73 ? 10.239 -10.509 -18.024 1.00 95.94 73 ILE A C 1
ATOM 583 O O . ILE A 1 73 ? 9.269 -9.806 -17.742 1.00 95.94 73 ILE A O 1
ATOM 587 N N . ASP A 1 74 ? 10.473 -11.684 -17.439 1.00 96.56 74 ASP A N 1
ATOM 588 C CA . ASP A 1 74 ? 9.633 -12.247 -16.380 1.00 96.56 74 ASP A CA 1
ATOM 589 C C . ASP A 1 74 ? 9.944 -11.652 -14.998 1.00 96.56 74 ASP A C 1
ATOM 591 O O . ASP A 1 74 ? 11.036 -11.137 -14.740 1.00 96.56 74 ASP A O 1
ATOM 595 N N . PHE A 1 75 ? 8.983 -11.787 -14.080 1.00 95.56 75 PHE A N 1
ATOM 596 C CA . PHE A 1 75 ? 9.143 -11.381 -12.685 1.00 95.56 75 PHE A CA 1
ATOM 597 C C . PHE A 1 75 ? 10.312 -12.114 -12.017 1.00 95.56 75 PHE A C 1
ATOM 599 O O . PHE A 1 75 ? 10.427 -13.341 -12.089 1.00 95.56 75 PHE A O 1
ATOM 606 N N . HIS A 1 76 ? 11.127 -11.368 -11.275 1.00 96.19 76 HIS A N 1
ATOM 607 C CA . HIS A 1 76 ? 12.195 -11.913 -10.449 1.00 96.19 76 HIS A CA 1
ATOM 608 C C . HIS A 1 76 ? 12.086 -11.367 -9.015 1.00 96.19 76 HIS A C 1
ATOM 610 O O . HIS A 1 76 ? 11.941 -10.158 -8.854 1.00 96.19 76 HIS A O 1
ATOM 616 N N . PRO A 1 77 ? 12.227 -12.188 -7.953 1.00 93.81 77 PRO A N 1
ATOM 617 C CA . PRO A 1 77 ? 12.060 -11.727 -6.567 1.00 93.81 77 PRO A CA 1
ATOM 618 C C . PRO A 1 77 ? 12.945 -10.535 -6.171 1.00 93.81 77 PRO A C 1
ATOM 620 O O . PRO A 1 77 ? 12.515 -9.674 -5.410 1.00 93.81 77 PRO A O 1
ATOM 623 N N . GLY A 1 78 ? 14.159 -10.452 -6.727 1.00 95.44 78 GLY A N 1
ATOM 624 C CA . GLY A 1 78 ? 15.068 -9.316 -6.514 1.00 95.44 78 GLY A CA 1
ATOM 625 C C . GLY A 1 78 ? 14.557 -7.971 -7.052 1.00 95.44 78 GLY A C 1
ATOM 626 O O . GLY A 1 78 ? 15.084 -6.934 -6.668 1.00 95.44 78 GLY A O 1
ATOM 627 N N . MET A 1 79 ? 13.517 -7.962 -7.894 1.00 96.38 79 MET A N 1
ATOM 628 C CA . MET A 1 79 ? 12.866 -6.726 -8.342 1.00 96.38 79 MET A CA 1
ATOM 629 C C . MET A 1 79 ? 12.146 -6.008 -7.199 1.00 96.38 79 MET A C 1
ATOM 631 O O . MET A 1 79 ? 11.981 -4.797 -7.273 1.00 96.38 79 MET A O 1
ATOM 635 N N . ILE A 1 80 ? 11.746 -6.726 -6.140 1.00 95.31 80 ILE A N 1
ATOM 636 C CA . ILE A 1 80 ? 11.183 -6.106 -4.932 1.00 95.31 80 ILE A CA 1
ATOM 637 C C . ILE A 1 80 ? 12.228 -5.183 -4.306 1.00 95.31 80 ILE A C 1
ATOM 639 O O . ILE A 1 80 ? 11.946 -4.017 -4.060 1.00 95.31 80 ILE A O 1
ATOM 643 N N . ASP A 1 81 ? 13.442 -5.691 -4.084 1.00 95.00 81 ASP A N 1
ATOM 644 C CA . ASP A 1 81 ? 14.514 -4.895 -3.484 1.00 95.00 81 ASP A CA 1
ATOM 645 C C . ASP A 1 81 ? 14.927 -3.751 -4.430 1.00 95.00 81 ASP A C 1
ATOM 647 O O . ASP A 1 81 ? 15.039 -2.615 -3.988 1.00 95.00 81 ASP A O 1
ATOM 651 N N . ALA A 1 82 ? 15.017 -4.008 -5.743 1.00 94.69 82 ALA A N 1
ATOM 652 C CA . ALA A 1 82 ? 15.310 -2.970 -6.735 1.00 94.69 82 ALA A CA 1
ATOM 653 C C . ALA A 1 82 ? 14.265 -1.839 -6.750 1.00 94.69 82 ALA A C 1
ATOM 655 O O . ALA A 1 82 ? 14.632 -0.670 -6.819 1.00 94.69 82 ALA A O 1
ATOM 656 N N . TYR A 1 83 ? 12.972 -2.170 -6.672 1.00 94.88 83 TYR A N 1
ATOM 657 C CA . TYR A 1 83 ? 11.896 -1.178 -6.600 1.00 94.88 83 TYR A CA 1
ATOM 658 C C . TYR A 1 83 ? 11.994 -0.340 -5.329 1.00 94.88 83 TYR A C 1
ATOM 660 O O . TYR A 1 83 ? 11.909 0.884 -5.381 1.00 94.88 83 TYR A O 1
ATOM 668 N N . LEU A 1 84 ? 12.211 -0.997 -4.188 1.00 92.00 84 LEU A N 1
ATOM 669 C CA . LEU A 1 84 ? 12.335 -0.316 -2.905 1.00 92.00 84 LEU A CA 1
ATOM 670 C C . LEU A 1 84 ? 13.577 0.579 -2.851 1.00 92.00 84 LEU A C 1
ATOM 672 O O . LEU A 1 84 ? 13.502 1.663 -2.277 1.00 92.00 84 LEU A O 1
ATOM 676 N N . ASP A 1 85 ? 14.692 0.166 -3.450 1.00 93.19 85 ASP A N 1
ATOM 677 C CA . ASP A 1 85 ? 15.907 0.980 -3.530 1.00 93.19 85 ASP A CA 1
ATOM 678 C C . ASP A 1 85 ? 15.679 2.248 -4.368 1.00 93.19 85 ASP A C 1
ATOM 680 O O . ASP A 1 85 ? 16.096 3.330 -3.963 1.00 93.19 85 ASP A O 1
ATOM 684 N N . GLU A 1 86 ? 14.968 2.142 -5.496 1.00 92.88 86 GLU A N 1
ATOM 685 C CA . GLU A 1 86 ? 14.628 3.297 -6.337 1.00 92.88 86 GLU A CA 1
ATOM 686 C C . GLU A 1 86 ? 13.625 4.242 -5.659 1.00 92.88 86 GLU A C 1
ATOM 688 O O . GLU A 1 86 ? 13.802 5.459 -5.713 1.00 92.88 86 GLU A O 1
ATOM 693 N N . ALA A 1 87 ? 12.618 3.703 -4.963 1.00 88.25 87 ALA A N 1
ATOM 694 C CA . ALA A 1 87 ? 11.648 4.487 -4.190 1.00 88.25 87 ALA A CA 1
ATOM 695 C C . ALA A 1 87 ? 12.303 5.283 -3.053 1.00 88.25 87 ALA A C 1
ATOM 697 O O . ALA A 1 87 ? 11.930 6.420 -2.769 1.00 88.25 87 ALA A O 1
ATOM 698 N N . ASN A 1 88 ? 13.304 4.683 -2.404 1.00 86.38 88 ASN A N 1
ATOM 699 C CA . ASN A 1 88 ? 13.993 5.266 -1.255 1.00 86.38 88 ASN A CA 1
ATOM 700 C C . ASN A 1 88 ? 15.295 5.992 -1.624 1.00 86.38 88 ASN A C 1
ATOM 702 O O . ASN A 1 88 ? 16.042 6.381 -0.722 1.00 86.38 88 ASN A O 1
ATOM 706 N N . ALA A 1 89 ? 15.582 6.181 -2.915 1.00 86.69 89 ALA A N 1
ATOM 707 C CA . ALA A 1 89 ? 16.733 6.953 -3.357 1.00 86.69 89 ALA A CA 1
ATOM 708 C C . ALA A 1 89 ? 16.662 8.401 -2.835 1.00 86.69 89 ALA A C 1
ATOM 710 O O . ALA A 1 89 ? 15.585 8.941 -2.576 1.00 86.69 89 ALA A O 1
ATOM 711 N N . ASP A 1 90 ? 17.813 9.066 -2.705 1.00 84.50 90 ASP A N 1
ATOM 712 C CA . ASP A 1 90 ? 17.847 10.477 -2.285 1.00 84.50 90 ASP A CA 1
ATOM 713 C C . ASP A 1 90 ? 17.112 11.390 -3.285 1.00 84.50 90 ASP A C 1
ATOM 715 O O . ASP A 1 90 ? 16.499 12.381 -2.887 1.00 84.50 90 ASP A O 1
ATOM 719 N N . SER A 1 91 ? 17.134 11.022 -4.572 1.00 83.69 91 SER A N 1
ATOM 720 C CA . SER A 1 91 ? 16.388 11.674 -5.653 1.00 83.69 91 SER A CA 1
ATOM 721 C C . SER A 1 91 ? 15.716 10.618 -6.542 1.00 83.69 91 SER A C 1
ATOM 723 O O . SER A 1 91 ? 16.278 10.266 -7.580 1.00 83.69 91 SER A O 1
ATOM 725 N N . PRO A 1 92 ? 14.543 10.084 -6.153 1.00 85.62 92 PRO A N 1
ATOM 726 C CA . PRO A 1 92 ? 13.831 9.094 -6.954 1.00 85.62 92 PRO A CA 1
ATOM 727 C C . PRO A 1 92 ? 13.444 9.659 -8.324 1.00 85.62 92 PRO A C 1
ATOM 729 O O . PRO A 1 92 ? 13.029 10.815 -8.444 1.00 85.62 92 PRO A O 1
ATOM 732 N N . ASN A 1 93 ? 13.535 8.834 -9.367 1.00 88.50 93 ASN A N 1
ATOM 733 C CA . ASN A 1 93 ? 13.120 9.206 -10.719 1.00 88.50 93 ASN A CA 1
ATOM 734 C C . ASN A 1 93 ? 11.598 9.042 -10.877 1.00 88.50 93 ASN A C 1
ATOM 736 O O . ASN A 1 93 ? 11.111 8.136 -11.555 1.00 88.50 93 ASN A O 1
ATOM 74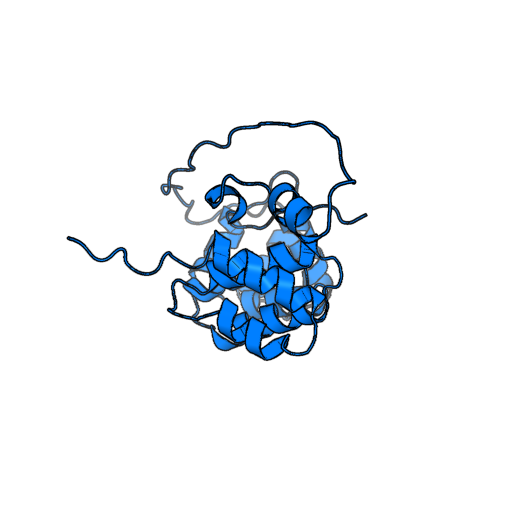0 N N . TYR A 1 94 ? 10.841 9.903 -10.191 1.00 81.94 94 TYR A N 1
ATOM 741 C CA . TYR A 1 94 ? 9.376 9.850 -10.152 1.00 81.94 94 TYR A CA 1
ATOM 742 C C . TYR A 1 94 ? 8.762 9.837 -11.550 1.00 81.94 94 TYR A C 1
ATOM 744 O O . TYR A 1 94 ? 7.893 9.018 -11.828 1.00 81.94 94 TYR A O 1
ATOM 752 N N . ASP A 1 95 ? 9.239 10.701 -12.448 1.00 84.50 95 ASP A N 1
ATOM 753 C CA . ASP A 1 95 ? 8.663 10.855 -13.783 1.00 84.50 95 ASP A CA 1
ATOM 754 C C . ASP A 1 95 ? 8.783 9.560 -14.610 1.00 84.50 95 ASP A C 1
ATOM 756 O O . ASP A 1 95 ? 7.866 9.221 -15.364 1.00 84.50 95 ASP A O 1
ATOM 760 N N . LEU A 1 96 ? 9.878 8.800 -14.441 1.00 88.00 96 LEU A N 1
ATOM 761 C CA . LEU A 1 96 ? 10.067 7.502 -15.094 1.00 88.00 96 LEU A CA 1
ATOM 762 C C . LEU A 1 96 ? 9.016 6.485 -14.656 1.00 88.00 96 LEU A C 1
ATOM 764 O O . LEU A 1 96 ? 8.444 5.804 -15.507 1.00 88.00 96 LEU A O 1
ATOM 768 N N . PHE A 1 97 ? 8.762 6.376 -13.353 1.00 88.88 97 PHE A N 1
ATOM 769 C CA . PHE A 1 97 ? 7.808 5.403 -12.826 1.00 88.88 97 PHE A CA 1
ATOM 770 C C . PHE A 1 97 ? 6.358 5.853 -13.015 1.00 88.88 97 PHE A C 1
ATOM 772 O O . PHE A 1 97 ? 5.499 5.027 -13.326 1.00 88.88 97 PHE A O 1
ATOM 779 N N . TYR A 1 98 ? 6.094 7.158 -12.928 1.00 86.94 98 TYR A N 1
ATOM 780 C CA . TYR A 1 98 ? 4.759 7.746 -13.025 1.00 86.94 98 TYR A CA 1
ATOM 781 C C . TYR A 1 98 ? 4.022 7.344 -14.303 1.00 86.94 98 TYR A C 1
ATOM 783 O O . TYR A 1 98 ? 2.829 7.045 -14.274 1.00 86.94 98 TYR A O 1
ATOM 791 N N . ARG A 1 99 ? 4.740 7.227 -15.427 1.00 88.69 99 ARG A N 1
ATOM 792 C CA . ARG A 1 99 ? 4.150 6.778 -16.697 1.00 88.69 99 ARG A CA 1
ATOM 793 C C . ARG A 1 99 ? 3.482 5.400 -16.594 1.00 88.69 99 ARG A C 1
ATOM 795 O O . ARG A 1 99 ? 2.468 5.178 -17.246 1.00 88.69 99 ARG A O 1
ATOM 802 N N . TYR A 1 100 ? 4.026 4.488 -15.788 1.00 91.00 100 TYR A N 1
ATOM 803 C CA . TYR A 1 100 ? 3.490 3.136 -15.628 1.00 91.00 100 TYR A CA 1
ATOM 804 C C . TYR A 1 100 ? 2.278 3.104 -14.697 1.00 91.00 100 TYR A C 1
ATOM 806 O O . TYR A 1 100 ? 1.364 2.309 -14.922 1.00 91.00 100 TYR A O 1
ATOM 814 N N . PHE A 1 101 ? 2.240 3.993 -13.699 1.00 89.69 101 PHE A N 1
ATOM 815 C CA . PHE A 1 101 ? 1.053 4.210 -12.873 1.00 89.69 101 PHE A CA 1
ATOM 816 C C . PHE A 1 101 ? -0.104 4.753 -13.716 1.00 89.69 101 PHE A C 1
ATOM 818 O O . PHE A 1 101 ? -1.177 4.155 -13.713 1.00 89.69 101 PHE A O 1
ATOM 825 N N . LEU A 1 102 ? 0.139 5.790 -14.529 1.00 86.69 102 LEU A N 1
ATOM 826 C CA . LEU A 1 102 ? -0.866 6.361 -15.440 1.00 86.69 102 LEU A CA 1
ATOM 827 C C . LEU A 1 102 ? -1.419 5.342 -16.446 1.00 86.69 102 LEU A C 1
ATOM 829 O O . LEU A 1 102 ? -2.577 5.424 -16.846 1.00 86.69 102 LEU A O 1
ATOM 833 N N . GLN A 1 103 ? -0.587 4.394 -16.880 1.00 88.31 103 GLN A N 1
ATOM 834 C CA . GLN A 1 103 ? -0.991 3.328 -17.799 1.00 88.31 103 GLN A CA 1
ATOM 835 C C . GLN A 1 103 ? -1.730 2.176 -17.106 1.00 88.31 103 GLN A C 1
ATOM 837 O O . GLN A 1 103 ? -2.244 1.298 -17.797 1.00 88.31 103 GLN A O 1
ATOM 842 N N . GLY A 1 104 ? -1.753 2.129 -15.769 1.00 86.44 104 GLY A N 1
ATOM 843 C CA . GLY A 1 104 ? -2.273 0.979 -15.031 1.00 86.44 104 GLY A CA 1
ATOM 844 C C . GLY A 1 104 ? -1.511 -0.310 -15.356 1.00 86.44 104 GLY A C 1
ATOM 845 O O . GLY A 1 104 ? -2.123 -1.369 -15.498 1.00 86.44 104 GLY A O 1
ATOM 846 N N . ALA A 1 105 ? -0.186 -0.225 -15.532 1.00 91.75 105 ALA A N 1
ATOM 847 C CA . ALA A 1 105 ? 0.620 -1.320 -16.066 1.00 91.75 105 ALA A CA 1
ATOM 848 C C . ALA A 1 105 ? 0.458 -2.615 -15.231 1.00 91.75 105 ALA A C 1
ATOM 850 O O . ALA A 1 105 ? 0.751 -2.625 -14.030 1.00 91.75 105 ALA A O 1
ATOM 851 N N . PRO A 1 106 ? 0.046 -3.749 -15.833 1.00 93.19 106 PRO A N 1
ATOM 852 C CA . PRO A 1 106 ? -0.300 -4.956 -15.079 1.00 93.19 106 PRO A CA 1
ATOM 853 C C . PRO A 1 106 ? 0.904 -5.565 -14.349 1.00 93.19 106 PRO A C 1
ATOM 855 O O . PRO A 1 106 ? 0.751 -6.153 -13.278 1.00 93.19 106 PRO A O 1
ATOM 858 N N . ASN A 1 107 ? 2.112 -5.421 -14.897 1.00 95.88 107 ASN A N 1
ATOM 859 C CA . ASN A 1 107 ? 3.330 -5.911 -14.257 1.00 95.88 107 ASN A CA 1
ATOM 860 C C . ASN A 1 107 ? 3.776 -5.028 -13.085 1.00 95.88 107 ASN A C 1
ATOM 862 O O . ASN A 1 107 ? 4.211 -5.577 -12.071 1.00 95.88 107 ASN A O 1
ATOM 866 N N . LEU A 1 108 ? 3.576 -3.705 -13.158 1.00 95.25 108 LEU A N 1
ATOM 867 C CA . LEU A 1 108 ? 3.753 -2.818 -12.003 1.00 95.25 108 LEU A CA 1
ATOM 868 C C . LEU A 1 108 ? 2.806 -3.224 -10.870 1.00 95.25 108 LEU A C 1
ATOM 870 O O . LEU A 1 108 ? 3.258 -3.393 -9.741 1.00 95.25 108 LEU A O 1
ATOM 874 N N . LYS A 1 109 ? 1.534 -3.505 -11.185 1.00 95.12 109 LYS A N 1
ATOM 875 C CA . LYS A 1 109 ? 0.564 -3.995 -10.198 1.00 95.12 109 LYS A CA 1
ATOM 876 C C . LYS A 1 109 ? 1.085 -5.249 -9.504 1.00 95.12 109 LYS A C 1
ATOM 878 O O . LYS A 1 109 ? 1.178 -5.286 -8.285 1.00 95.12 109 LYS A O 1
ATOM 883 N N . LYS A 1 110 ? 1.479 -6.271 -10.271 1.00 95.81 110 LYS A N 1
ATOM 884 C CA . LYS A 1 110 ? 2.025 -7.521 -9.710 1.00 95.81 110 LYS A CA 1
ATOM 885 C C . LYS A 1 110 ? 3.220 -7.271 -8.785 1.00 95.81 110 LYS A C 1
ATOM 887 O O . LYS A 1 110 ? 3.311 -7.914 -7.744 1.00 95.81 110 LYS A O 1
ATOM 892 N N . LEU A 1 111 ? 4.118 -6.354 -9.154 1.00 97.00 111 LEU A N 1
ATOM 893 C CA . LEU A 1 111 ? 5.271 -6.007 -8.326 1.00 97.00 111 LEU A CA 1
ATOM 894 C C . LEU A 1 111 ? 4.852 -5.302 -7.033 1.00 97.00 111 LEU A C 1
ATOM 896 O O . LEU A 1 111 ? 5.298 -5.718 -5.970 1.00 97.00 111 LEU A O 1
ATOM 900 N N . LEU A 1 112 ? 3.960 -4.309 -7.103 1.00 95.31 112 LEU A N 1
ATOM 901 C CA . LEU A 1 112 ? 3.430 -3.613 -5.925 1.00 95.31 112 LEU A CA 1
ATOM 902 C C . LEU A 1 112 ? 2.771 -4.584 -4.946 1.00 95.31 112 LEU A C 1
ATOM 904 O O . LEU A 1 112 ? 3.068 -4.561 -3.754 1.00 95.31 112 LEU A O 1
ATOM 908 N N . LEU A 1 113 ? 1.937 -5.498 -5.445 1.00 96.31 113 LEU A N 1
ATOM 909 C CA . LEU A 1 113 ? 1.293 -6.503 -4.602 1.00 96.31 113 LEU A CA 1
ATOM 910 C C . LEU A 1 113 ? 2.319 -7.437 -3.947 1.00 96.31 113 LEU A C 1
ATOM 912 O O . LEU A 1 113 ? 2.147 -7.777 -2.779 1.00 96.31 113 LEU A O 1
ATOM 916 N N . ALA A 1 114 ? 3.396 -7.798 -4.653 1.00 96.62 114 ALA A N 1
ATOM 917 C CA . ALA A 1 114 ? 4.491 -8.586 -4.090 1.00 96.62 114 ALA A CA 1
ATOM 918 C C . ALA A 1 114 ? 5.296 -7.806 -3.030 1.00 96.62 114 ALA A C 1
ATOM 920 O O . ALA A 1 114 ? 5.707 -8.384 -2.022 1.00 96.62 114 ALA A O 1
ATOM 921 N N . CYS A 1 115 ? 5.495 -6.497 -3.220 1.00 96.25 115 CYS A N 1
ATOM 922 C CA . CYS A 1 115 ? 6.086 -5.615 -2.212 1.00 96.25 115 CYS A CA 1
ATOM 923 C C . CYS A 1 115 ? 5.211 -5.562 -0.950 1.00 96.25 115 CYS A C 1
ATOM 925 O O . CYS A 1 115 ? 5.729 -5.750 0.151 1.00 96.25 115 CYS A O 1
ATOM 927 N N . ILE A 1 116 ? 3.894 -5.389 -1.106 1.00 96.75 116 ILE A N 1
ATOM 928 C CA . ILE A 1 116 ? 2.917 -5.357 -0.004 1.00 96.75 116 ILE A CA 1
ATOM 929 C C . ILE A 1 116 ? 2.845 -6.708 0.708 1.00 96.75 116 ILE A C 1
ATOM 931 O O . ILE A 1 116 ? 2.795 -6.760 1.930 1.00 96.75 116 ILE A O 1
ATOM 935 N N . ASP A 1 117 ? 2.905 -7.827 -0.014 1.00 95.94 117 ASP A N 1
ATOM 936 C CA . ASP A 1 117 ? 2.924 -9.146 0.626 1.00 95.94 117 ASP A CA 1
ATOM 937 C C . ASP A 1 117 ? 4.143 -9.338 1.541 1.00 95.94 117 ASP A C 1
ATOM 939 O O . ASP A 1 117 ? 4.053 -10.064 2.536 1.00 95.94 117 ASP A O 1
ATOM 943 N N . ARG A 1 118 ? 5.264 -8.670 1.235 1.00 95.00 118 ARG A N 1
ATOM 944 C CA . ARG A 1 118 ? 6.482 -8.675 2.056 1.00 95.00 118 ARG A CA 1
ATOM 945 C C . ARG A 1 118 ? 6.458 -7.628 3.175 1.00 95.00 118 ARG A C 1
ATOM 947 O O . ARG A 1 118 ? 7.006 -7.895 4.243 1.00 95.00 118 ARG A O 1
ATOM 954 N N . TYR A 1 119 ? 5.843 -6.471 2.940 1.00 94.50 119 TYR A N 1
ATOM 955 C CA . TYR A 1 119 ? 5.762 -5.340 3.870 1.00 94.50 119 TYR A CA 1
ATOM 956 C C . TYR A 1 119 ? 4.309 -4.831 3.975 1.00 94.50 119 TYR A C 1
AT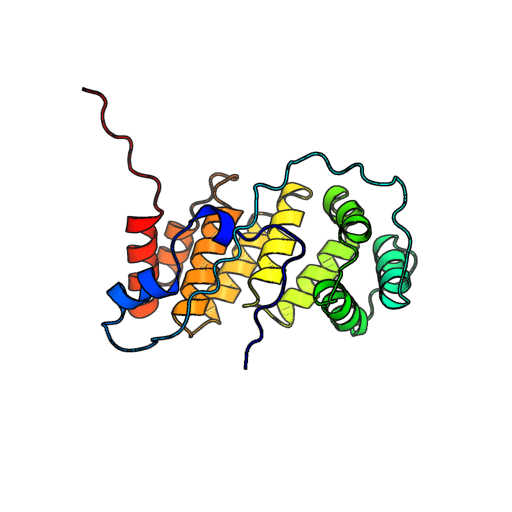OM 958 O O . TYR A 1 119 ? 3.994 -3.763 3.457 1.00 94.50 119 TYR A O 1
ATOM 966 N N . PRO A 1 120 ? 3.405 -5.596 4.616 1.00 94.31 120 PRO A N 1
ATOM 967 C CA . PRO A 1 120 ? 1.961 -5.358 4.523 1.00 94.31 120 PRO A CA 1
ATOM 968 C C . PRO A 1 120 ? 1.483 -4.099 5.244 1.00 94.31 120 PRO A C 1
ATOM 970 O O . PRO A 1 120 ? 0.492 -3.522 4.821 1.00 94.31 120 PRO A O 1
ATOM 973 N N . SER A 1 121 ? 2.181 -3.678 6.298 1.00 92.81 121 SER A N 1
ATOM 974 C CA . SER A 1 121 ? 1.840 -2.490 7.092 1.00 92.81 121 SER A CA 1
ATOM 975 C C . SER A 1 121 ? 2.611 -1.239 6.663 1.00 92.81 121 SER A C 1
ATOM 977 O O . SER A 1 121 ? 2.678 -0.289 7.425 1.00 92.81 121 SER A O 1
ATOM 979 N N . ASP A 1 122 ? 3.247 -1.242 5.486 1.00 91.25 122 ASP A N 1
ATOM 980 C CA . ASP A 1 122 ? 3.990 -0.085 4.977 1.00 91.25 122 ASP A CA 1
ATOM 981 C C . ASP A 1 122 ? 3.032 0.926 4.317 1.00 91.25 122 ASP A C 1
ATOM 983 O O . ASP A 1 122 ? 2.517 0.643 3.225 1.00 91.25 122 ASP A O 1
ATOM 987 N N . PRO A 1 123 ? 2.797 2.107 4.926 1.00 88.19 123 PRO A N 1
ATOM 988 C CA . PRO A 1 123 ? 1.838 3.080 4.407 1.00 88.19 123 PRO A CA 1
ATOM 989 C C . PRO A 1 123 ? 2.218 3.595 3.017 1.00 88.19 123 PRO A C 1
ATOM 991 O O . PRO A 1 123 ? 1.336 3.854 2.200 1.00 88.19 123 PRO A O 1
ATOM 994 N N . ALA A 1 124 ? 3.517 3.683 2.709 1.00 89.06 124 ALA A N 1
ATOM 995 C CA . ALA A 1 124 ? 3.991 4.168 1.417 1.00 89.06 124 ALA A CA 1
ATOM 996 C C . ALA A 1 124 ? 3.599 3.218 0.275 1.00 89.06 124 ALA A C 1
ATOM 998 O O . ALA A 1 124 ? 3.133 3.662 -0.770 1.00 89.06 124 ALA A O 1
ATOM 999 N N . LEU A 1 125 ? 3.711 1.903 0.491 1.00 93.31 125 LEU A N 1
ATOM 1000 C CA . LEU A 1 125 ? 3.312 0.905 -0.507 1.00 93.31 125 LEU A CA 1
ATOM 1001 C C . LEU A 1 125 ? 1.793 0.849 -0.700 1.00 93.31 125 LEU A C 1
ATOM 1003 O O . LEU A 1 125 ? 1.320 0.626 -1.815 1.00 93.31 125 LEU A O 1
ATOM 1007 N N . LEU A 1 126 ? 1.025 1.042 0.375 1.00 94.88 126 LEU A N 1
ATOM 1008 C CA . LEU A 1 126 ? -0.433 1.128 0.294 1.00 94.88 126 LEU A CA 1
ATOM 1009 C C . LEU A 1 126 ? -0.873 2.394 -0.455 1.00 94.88 126 LEU A C 1
ATOM 1011 O O . LEU A 1 126 ? -1.810 2.329 -1.249 1.00 94.88 126 LEU A O 1
ATOM 1015 N N . ASN A 1 127 ? -0.152 3.504 -0.282 1.00 91.00 127 ASN A N 1
ATOM 1016 C CA . ASN A 1 127 ? -0.382 4.735 -1.034 1.00 91.00 127 ASN A CA 1
ATOM 1017 C C . ASN A 1 127 ? -0.042 4.580 -2.525 1.00 91.00 127 ASN A C 1
ATOM 1019 O O . ASN A 1 127 ? -0.826 4.986 -3.381 1.00 91.00 127 ASN A O 1
ATOM 1023 N N . ASP A 1 128 ? 1.070 3.916 -2.857 1.00 91.94 128 ASP A N 1
ATOM 1024 C CA . ASP A 1 128 ? 1.397 3.569 -4.246 1.00 91.94 128 ASP A CA 1
ATOM 1025 C C . ASP A 1 128 ? 0.280 2.711 -4.878 1.00 91.94 128 ASP A C 1
ATOM 1027 O O . ASP A 1 128 ? -0.127 2.942 -6.020 1.00 91.94 128 ASP A O 1
ATOM 1031 N N . LEU A 1 129 ? -0.269 1.739 -4.136 1.00 94.12 129 LEU A N 1
ATOM 1032 C CA . LEU A 1 129 ? -1.391 0.923 -4.610 1.00 94.12 129 LEU A CA 1
ATOM 1033 C C . LEU A 1 129 ? -2.674 1.746 -4.794 1.00 94.12 129 LEU A C 1
ATOM 1035 O O . LEU A 1 129 ? -3.378 1.540 -5.782 1.00 94.12 129 LEU A O 1
ATOM 1039 N N . ALA A 1 130 ? -2.972 2.679 -3.889 1.00 92.00 130 ALA A N 1
ATOM 1040 C CA . ALA A 1 130 ? -4.104 3.595 -4.015 1.00 92.00 130 ALA A CA 1
ATOM 1041 C C . ALA A 1 130 ? -3.972 4.509 -5.240 1.00 92.00 130 ALA A C 1
ATOM 1043 O O . ALA A 1 130 ? -4.918 4.687 -6.007 1.00 92.00 130 ALA A O 1
ATOM 1044 N N . HIS A 1 131 ? -2.770 5.020 -5.502 1.00 89.44 131 HIS A N 1
ATOM 1045 C CA . HIS A 1 131 ? -2.520 5.794 -6.708 1.00 89.44 131 HIS A CA 1
ATOM 1046 C C . HIS A 1 131 ? -2.724 4.946 -7.972 1.00 89.44 131 HIS A C 1
ATOM 1048 O O . HIS A 1 131 ? -3.339 5.386 -8.942 1.00 89.44 131 HIS A O 1
ATOM 1054 N N . MET A 1 132 ? -2.280 3.687 -7.955 1.00 90.75 132 MET A N 1
ATOM 1055 C CA . MET A 1 132 ? -2.567 2.761 -9.046 1.00 90.75 132 MET A CA 1
ATOM 1056 C C . MET A 1 132 ? -4.066 2.474 -9.198 1.00 90.75 132 MET A C 1
ATOM 1058 O O . MET A 1 132 ? -4.549 2.368 -10.326 1.00 90.75 132 MET A O 1
ATOM 1062 N N . HIS A 1 133 ? -4.807 2.361 -8.094 1.00 90.50 133 HIS A N 1
ATOM 1063 C CA . HIS A 1 133 ? -6.252 2.155 -8.096 1.00 90.50 133 HIS A CA 1
ATOM 1064 C C . HIS A 1 133 ? -6.984 3.244 -8.894 1.00 90.50 133 HIS A C 1
ATOM 1066 O O . HIS A 1 133 ? -7.848 2.911 -9.707 1.00 90.50 133 HIS A O 1
ATOM 1072 N N . ALA A 1 134 ? -6.572 4.509 -8.765 1.00 85.56 134 ALA A N 1
ATOM 1073 C CA . ALA A 1 134 ? -7.155 5.627 -9.512 1.00 85.56 134 ALA A CA 1
ATOM 1074 C C . ALA A 1 134 ? -7.045 5.475 -11.047 1.00 85.56 134 ALA A C 1
ATOM 1076 O O . ALA A 1 134 ? -7.850 6.036 -11.793 1.00 85.56 134 ALA A O 1
ATOM 1077 N N . HIS A 1 135 ? -6.071 4.699 -11.533 1.00 85.81 135 HIS A N 1
ATOM 1078 C CA . HIS A 1 135 ? -5.835 4.456 -12.963 1.00 85.81 135 HIS A CA 1
ATOM 1079 C C . HIS A 1 135 ? -6.249 3.053 -13.427 1.00 85.81 135 HIS A C 1
ATOM 1081 O O . HIS A 1 135 ? -6.498 2.833 -14.613 1.00 85.81 135 HIS A O 1
ATOM 1087 N N . ALA A 1 136 ? -6.352 2.102 -12.503 1.00 86.44 136 ALA A N 1
ATOM 1088 C CA . ALA A 1 136 ? -6.774 0.733 -12.741 1.00 86.44 136 ALA A CA 1
ATOM 1089 C C . ALA A 1 136 ? -7.683 0.285 -11.593 1.00 86.44 136 ALA A C 1
ATOM 1091 O O . ALA A 1 136 ? -7.231 -0.387 -10.668 1.00 86.44 136 ALA A O 1
ATOM 1092 N N . PHE A 1 137 ? -8.963 0.665 -11.669 1.00 88.44 137 PHE A N 1
ATOM 1093 C CA . PHE A 1 137 ? -9.948 0.447 -10.608 1.00 88.44 137 PHE A CA 1
ATOM 1094 C C . PHE A 1 137 ? -9.854 -0.959 -9.987 1.00 88.44 137 PHE A C 1
ATOM 1096 O O . PHE A 1 137 ? -10.048 -1.977 -10.657 1.00 88.44 137 PHE A O 1
ATOM 1103 N N . MET A 1 138 ? -9.531 -1.002 -8.693 1.00 92.81 138 MET A N 1
ATOM 1104 C CA . MET A 1 138 ? -9.266 -2.223 -7.918 1.00 92.81 138 MET A CA 1
ATOM 1105 C C . MET A 1 138 ? -9.671 -2.088 -6.439 1.00 92.81 138 MET A C 1
ATOM 1107 O O . MET A 1 138 ? -8.893 -2.415 -5.548 1.00 92.81 138 MET A O 1
ATOM 1111 N N . LEU A 1 139 ? -10.865 -1.545 -6.169 1.00 94.69 139 LEU A N 1
ATOM 1112 C CA . LEU A 1 139 ? -11.277 -1.127 -4.817 1.00 94.69 139 LEU A CA 1
ATOM 1113 C C . LEU A 1 139 ? -11.233 -2.277 -3.807 1.00 94.69 139 LEU A C 1
ATOM 1115 O O . LEU A 1 139 ? -10.666 -2.131 -2.734 1.00 94.69 139 LEU A O 1
ATOM 1119 N N . GLU A 1 140 ? -11.783 -3.436 -4.173 1.00 94.94 140 GLU A N 1
ATOM 1120 C CA . GLU A 1 140 ? -11.815 -4.617 -3.300 1.00 94.94 140 GLU A CA 1
ATOM 1121 C C . GLU A 1 140 ? -10.405 -5.083 -2.917 1.00 94.94 140 GLU A C 1
ATOM 1123 O O . GLU A 1 140 ? -10.138 -5.372 -1.755 1.00 94.94 140 GLU A O 1
ATOM 1128 N N . GLU A 1 141 ? -9.473 -5.083 -3.873 1.00 95.56 141 GLU A N 1
ATOM 1129 C CA . GLU A 1 141 ? -8.094 -5.483 -3.600 1.00 95.56 141 GLU A CA 1
ATOM 1130 C C . GLU A 1 141 ? -7.370 -4.464 -2.715 1.00 95.56 141 GLU A C 1
ATOM 1132 O O . GLU A 1 141 ? -6.656 -4.868 -1.799 1.00 95.56 141 GLU A O 1
ATOM 1137 N N . LEU A 1 142 ? -7.578 -3.164 -2.951 1.00 96.44 142 LEU A N 1
ATOM 1138 C CA . LEU A 1 142 ? -7.042 -2.093 -2.109 1.00 96.44 142 LEU A CA 1
ATOM 1139 C C . LEU A 1 142 ? -7.565 -2.213 -0.669 1.00 96.44 142 LEU A C 1
ATOM 1141 O O . LEU A 1 142 ? -6.771 -2.239 0.273 1.00 96.44 142 LEU A O 1
ATOM 1145 N N . ALA A 1 143 ? -8.881 -2.371 -0.515 1.00 97.00 143 ALA A N 1
ATOM 1146 C CA . ALA A 1 143 ? -9.554 -2.584 0.761 1.00 97.00 143 ALA A CA 1
ATOM 1147 C C . ALA A 1 143 ? -8.995 -3.799 1.510 1.00 97.00 143 ALA A C 1
ATOM 1149 O O . ALA A 1 143 ? -8.639 -3.706 2.685 1.00 97.00 143 ALA A O 1
ATOM 1150 N N . ASP A 1 144 ? -8.821 -4.931 0.828 1.00 97.81 144 ASP A N 1
ATOM 1151 C CA . ASP A 1 144 ? -8.245 -6.133 1.431 1.00 97.81 144 ASP A CA 1
ATOM 1152 C C . ASP A 1 144 ? -6.799 -5.931 1.901 1.00 97.81 144 ASP A C 1
ATOM 1154 O O . ASP A 1 144 ? -6.414 -6.461 2.951 1.00 97.81 144 ASP A O 1
ATOM 1158 N N . ARG A 1 145 ? -5.988 -5.150 1.169 1.00 97.62 145 ARG A N 1
ATOM 1159 C CA . ARG A 1 145 ? -4.619 -4.831 1.606 1.00 97.62 145 ARG A CA 1
ATOM 1160 C C . ARG A 1 145 ? -4.628 -3.958 2.858 1.00 97.62 145 ARG A C 1
ATOM 1162 O O . ARG A 1 145 ? -3.900 -4.283 3.794 1.00 97.62 145 ARG A O 1
ATOM 1169 N N . TYR A 1 146 ? -5.485 -2.938 2.918 1.00 97.81 146 TYR A N 1
ATOM 1170 C CA . TYR A 1 146 ? -5.640 -2.099 4.109 1.00 97.81 146 TYR A CA 1
ATOM 1171 C C . TYR A 1 146 ? -6.154 -2.878 5.318 1.00 97.81 146 TYR A C 1
ATOM 1173 O O . TYR A 1 146 ? -5.548 -2.815 6.386 1.00 97.81 146 TYR A O 1
ATOM 1181 N N . ARG A 1 147 ? -7.203 -3.695 5.162 1.00 98.12 147 ARG A N 1
ATOM 1182 C CA . ARG A 1 147 ? -7.704 -4.565 6.242 1.00 98.12 147 ARG A CA 1
ATOM 1183 C C . ARG A 1 147 ? -6.595 -5.448 6.800 1.00 98.12 147 ARG A C 1
ATOM 1185 O O . ARG A 1 147 ? -6.431 -5.537 8.016 1.00 98.12 147 ARG A O 1
ATOM 1192 N N . ARG A 1 148 ? -5.811 -6.084 5.923 1.00 98.00 148 ARG A N 1
ATOM 1193 C CA . ARG A 1 148 ? -4.689 -6.939 6.328 1.00 98.00 148 ARG A CA 1
ATOM 1194 C C . ARG A 1 148 ? -3.601 -6.147 7.054 1.00 98.00 148 ARG A C 1
ATOM 1196 O O . ARG A 1 148 ? -3.099 -6.631 8.065 1.00 98.00 148 ARG A O 1
ATOM 1203 N N . ALA A 1 149 ? -3.250 -4.959 6.567 1.00 97.56 149 ALA A N 1
ATOM 1204 C CA . ALA A 1 149 ? -2.299 -4.064 7.224 1.00 97.56 149 ALA A CA 1
ATOM 1205 C C . ALA A 1 149 ? -2.764 -3.718 8.648 1.00 97.56 149 ALA A C 1
ATOM 1207 O O . ALA A 1 149 ? -2.057 -3.985 9.620 1.00 97.56 149 ALA A O 1
ATOM 1208 N N . CYS A 1 150 ? -4.008 -3.249 8.776 1.00 97.31 150 CYS A N 1
ATOM 1209 C CA . CYS A 1 150 ? -4.649 -2.907 10.044 1.00 97.31 150 CYS A CA 1
ATOM 1210 C C . CYS A 1 150 ? -4.735 -4.098 11.010 1.00 97.31 150 CYS A C 1
ATOM 1212 O O . CYS A 1 150 ? -4.639 -3.926 12.223 1.00 97.31 150 CYS A O 1
ATOM 1214 N N . GLN A 1 151 ? -4.924 -5.323 10.510 1.00 97.12 151 GLN A N 1
ATOM 1215 C CA . GLN A 1 151 ? -4.933 -6.532 11.342 1.00 97.12 151 GLN A CA 1
ATOM 1216 C C . GLN A 1 151 ? -3.554 -6.872 11.909 1.00 97.12 151 GLN A C 1
ATOM 1218 O O . GLN A 1 151 ? -3.472 -7.371 13.030 1.00 97.12 151 GLN A O 1
ATOM 1223 N N . LEU A 1 152 ? -2.492 -6.637 11.137 1.00 96.44 152 LEU A N 1
ATOM 1224 C CA . LEU A 1 152 ? -1.122 -6.985 11.511 1.00 96.44 152 LEU A CA 1
ATOM 1225 C C . LEU A 1 152 ? -0.449 -5.917 12.375 1.00 96.44 152 LEU A C 1
ATOM 1227 O O . LEU A 1 152 ? 0.433 -6.262 13.162 1.00 96.44 152 LEU A O 1
ATOM 1231 N N . GLU A 1 153 ? -0.850 -4.655 12.230 1.00 95.69 153 GLU A N 1
ATOM 1232 C CA . GLU A 1 153 ? -0.276 -3.555 12.997 1.00 95.69 153 GLU A CA 1
ATOM 1233 C C . GLU A 1 153 ? -0.768 -3.571 14.447 1.00 95.69 153 GLU A C 1
ATOM 1235 O O . GLU A 1 153 ? -1.964 -3.704 14.705 1.00 95.69 153 GLU A O 1
ATOM 1240 N N . ASN A 1 154 ? 0.161 -3.479 15.395 1.00 91.81 154 ASN A N 1
ATOM 1241 C CA . ASN A 1 154 ? -0.133 -3.470 16.832 1.00 91.81 154 ASN A CA 1
ATOM 1242 C C . ASN A 1 154 ? 0.313 -2.170 17.497 1.00 91.81 154 ASN A C 1
ATOM 1244 O O . ASN A 1 154 ? -0.109 -1.897 18.616 1.00 91.81 154 ASN A O 1
ATOM 1248 N N . ASP A 1 155 ? 1.183 -1.401 16.846 1.00 91.44 155 ASP A N 1
ATOM 1249 C CA . ASP A 1 155 ? 1.533 -0.071 17.305 1.00 91.44 155 ASP A CA 1
ATOM 1250 C C . ASP A 1 155 ? 0.345 0.880 17.058 1.00 91.44 155 ASP A C 1
ATOM 1252 O O . ASP A 1 155 ? -0.123 0.978 15.921 1.00 91.44 155 ASP A O 1
ATOM 1256 N N . PRO A 1 156 ? -0.184 1.556 18.093 1.00 87.62 156 PRO A N 1
ATOM 1257 C CA . PRO A 1 156 ? -1.352 2.422 17.946 1.00 87.62 156 PRO A CA 1
ATOM 1258 C C . PRO A 1 156 ? -1.155 3.577 16.960 1.00 87.62 156 PRO A C 1
ATOM 1260 O O . PRO A 1 156 ? -2.097 3.937 16.255 1.00 87.62 156 PRO A O 1
ATOM 1263 N N . GLU A 1 157 ? 0.055 4.141 16.895 1.00 86.25 157 GLU A N 1
ATOM 1264 C CA . GLU A 1 157 ? 0.381 5.266 16.017 1.00 86.25 157 GLU A CA 1
ATOM 1265 C C . GLU A 1 157 ? 0.413 4.831 14.557 1.00 86.25 157 GLU A C 1
ATOM 1267 O O . GLU A 1 157 ? -0.305 5.391 13.724 1.00 86.25 157 GLU A O 1
ATOM 1272 N N . ALA A 1 158 ? 1.137 3.752 14.265 1.00 87.38 158 ALA A N 1
ATOM 1273 C CA . ALA A 1 158 ? 1.143 3.156 12.935 1.00 87.38 158 ALA A CA 1
ATOM 1274 C C . ALA A 1 158 ? -0.249 2.640 12.526 1.00 87.38 158 ALA A C 1
ATOM 1276 O O . ALA A 1 158 ? -0.640 2.751 11.365 1.00 87.38 158 ALA A O 1
ATOM 1277 N N . PHE A 1 159 ? -1.036 2.106 13.466 1.00 93.75 159 PHE A N 1
ATOM 1278 C CA . PHE A 1 159 ? -2.406 1.683 13.188 1.00 93.75 159 PHE A CA 1
ATOM 1279 C C . PHE A 1 159 ? -3.285 2.871 12.787 1.00 93.75 159 PHE A C 1
ATOM 1281 O O . PHE A 1 159 ? -3.975 2.792 11.774 1.00 93.75 159 PHE A O 1
ATOM 1288 N N . ALA A 1 160 ? -3.241 3.979 13.527 1.00 89.88 160 ALA A N 1
ATOM 1289 C CA . ALA A 1 160 ? -4.005 5.177 13.190 1.00 89.88 160 ALA A CA 1
ATOM 1290 C C . ALA A 1 160 ? -3.611 5.758 11.821 1.00 89.88 160 ALA A C 1
ATOM 1292 O O . ALA A 1 160 ? -4.490 6.189 11.075 1.00 89.88 160 ALA A O 1
ATOM 1293 N N . GLU A 1 161 ? -2.319 5.729 11.472 1.00 90.06 161 GLU A N 1
ATOM 1294 C CA . GLU A 1 161 ? -1.826 6.104 10.139 1.00 90.06 161 GLU A CA 1
ATOM 1295 C C . GLU A 1 161 ? -2.461 5.212 9.058 1.00 90.06 161 GLU A C 1
ATOM 1297 O O . GLU A 1 161 ? -3.021 5.711 8.084 1.00 90.06 161 GLU A O 1
ATOM 1302 N N . LEU A 1 162 ? -2.495 3.890 9.260 1.00 94.38 162 LEU A N 1
ATOM 1303 C CA . LEU A 1 162 ? -3.148 2.967 8.325 1.00 94.38 162 LEU A CA 1
ATOM 1304 C C . LEU A 1 162 ? -4.655 3.223 8.181 1.00 94.38 162 LEU A C 1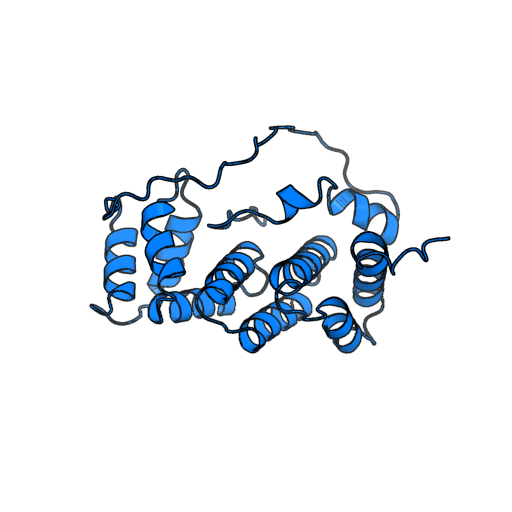
ATOM 1306 O O . LEU A 1 162 ? -5.170 3.163 7.063 1.00 94.38 162 LEU A O 1
ATOM 1310 N N . VAL A 1 163 ? -5.360 3.511 9.279 1.00 94.38 163 VAL A N 1
ATOM 1311 C CA . VAL A 1 163 ? -6.801 3.818 9.258 1.00 94.38 163 VAL A CA 1
ATOM 1312 C C . VAL A 1 163 ? -7.077 5.097 8.464 1.00 94.38 163 VAL A C 1
ATOM 1314 O O . VAL A 1 163 ? -7.951 5.098 7.596 1.00 94.38 163 VAL A O 1
ATOM 1317 N N . GLN A 1 164 ? -6.314 6.163 8.713 1.00 91.00 164 GLN A N 1
ATOM 1318 C CA . GLN A 1 164 ? -6.440 7.423 7.973 1.00 91.00 164 GLN A CA 1
ATOM 1319 C C . GLN A 1 164 ? -6.127 7.233 6.492 1.00 91.00 164 GLN A C 1
ATOM 1321 O O . GLN A 1 164 ? -6.909 7.654 5.640 1.00 91.00 164 GLN A O 1
ATOM 1326 N N . GLY A 1 165 ? -5.029 6.541 6.181 1.00 91.25 165 GLY A N 1
ATOM 1327 C CA . GLY A 1 165 ? -4.669 6.217 4.807 1.00 91.25 165 GLY A CA 1
ATOM 1328 C C . GLY A 1 165 ? -5.775 5.444 4.096 1.00 91.25 165 GLY A C 1
ATOM 1329 O O . GLY A 1 165 ? -6.097 5.765 2.958 1.00 91.25 165 GLY A O 1
ATOM 1330 N N . TYR A 1 166 ? -6.411 4.477 4.765 1.00 95.12 166 TYR A N 1
ATOM 1331 C CA . TYR A 1 166 ? -7.526 3.727 4.187 1.00 95.12 166 TYR A CA 1
ATOM 1332 C C . TYR A 1 166 ? -8.722 4.634 3.874 1.00 95.12 166 TYR A C 1
ATOM 1334 O O . TYR A 1 166 ? -9.270 4.561 2.774 1.00 95.12 166 TYR A O 1
ATOM 1342 N N . PHE A 1 167 ? -9.092 5.519 4.803 1.00 93.12 167 PHE A N 1
ATOM 1343 C CA . PHE A 1 167 ? -10.165 6.491 4.602 1.00 93.12 167 PHE A CA 1
ATOM 1344 C C . PHE A 1 167 ? -9.882 7.417 3.413 1.00 93.12 167 PHE A C 1
ATOM 1346 O O . PHE A 1 167 ? -10.647 7.426 2.450 1.00 93.12 167 PHE A O 1
ATOM 1353 N N . PHE A 1 168 ? -8.759 8.139 3.420 1.00 89.50 168 PHE A N 1
ATOM 1354 C CA . PHE A 1 168 ? -8.452 9.106 2.362 1.00 89.50 168 PHE A CA 1
ATOM 1355 C C . PHE A 1 168 ? -8.287 8.459 0.985 1.00 89.50 168 PHE A C 1
ATOM 1357 O O . PHE A 1 168 ? -8.670 9.057 -0.019 1.00 89.50 168 PHE A O 1
ATOM 1364 N N . ASN A 1 169 ? -7.781 7.227 0.933 1.00 90.88 169 ASN A N 1
ATOM 1365 C CA . ASN A 1 169 ? -7.550 6.527 -0.327 1.00 90.88 169 ASN A CA 1
ATOM 1366 C C . ASN A 1 169 ? -8.775 5.792 -0.879 1.00 90.88 169 ASN A C 1
ATOM 1368 O O . ASN A 1 169 ? -8.672 5.193 -1.947 1.00 90.88 169 ASN A O 1
ATOM 1372 N N . THR A 1 170 ? -9.911 5.809 -0.177 1.00 92.50 170 THR A N 1
ATOM 1373 C CA . THR A 1 170 ? -11.144 5.145 -0.637 1.00 92.50 170 THR A CA 1
ATOM 1374 C C . THR A 1 170 ? -12.397 6.018 -0.549 1.00 92.50 170 THR A C 1
ATOM 1376 O O . THR A 1 170 ? -13.418 5.689 -1.154 1.00 92.50 170 THR A O 1
ATOM 1379 N N . VAL A 1 171 ? -12.326 7.179 0.114 1.00 87.81 171 VAL A N 1
ATOM 1380 C CA . VAL A 1 171 ? -13.450 8.124 0.225 1.00 87.81 171 VAL A CA 1
ATOM 1381 C C . VAL A 1 171 ? -13.924 8.642 -1.138 1.00 87.81 171 VAL A C 1
ATOM 1383 O O . VAL A 1 171 ? -15.116 8.864 -1.323 1.00 87.81 171 VAL A O 1
ATOM 1386 N N . SER A 1 172 ? -13.026 8.784 -2.121 1.00 86.31 172 SER A N 1
ATOM 1387 C CA . SER A 1 172 ? -13.390 9.190 -3.488 1.00 86.31 172 SER A CA 1
ATOM 1388 C C . SER A 1 172 ? -14.234 8.157 -4.237 1.00 86.31 172 SER A C 1
ATOM 1390 O O . SER A 1 172 ? -14.886 8.513 -5.216 1.00 86.31 172 SER A O 1
ATOM 1392 N N . ASP A 1 173 ? -14.217 6.902 -3.785 1.00 89.38 173 ASP A N 1
ATOM 1393 C CA . ASP A 1 173 ? -15.004 5.798 -4.338 1.00 89.38 173 ASP A CA 1
ATOM 1394 C C . ASP A 1 173 ? -16.309 5.559 -3.557 1.00 89.38 173 ASP A C 1
ATOM 1396 O O . ASP A 1 173 ? -16.943 4.515 -3.722 1.00 89.38 173 ASP A O 1
ATOM 1400 N N . ASP A 1 174 ? -16.698 6.501 -2.686 1.00 89.44 174 ASP A N 1
ATOM 1401 C CA . ASP A 1 174 ? -17.832 6.394 -1.758 1.00 89.44 174 ASP A CA 1
ATOM 1402 C C . ASP A 1 174 ? -17.750 5.153 -0.839 1.00 89.44 174 ASP A C 1
ATOM 1404 O O . ASP A 1 174 ? -18.767 4.606 -0.398 1.00 89.44 174 ASP A O 1
ATOM 1408 N N . PHE A 1 175 ? -16.533 4.676 -0.551 1.00 92.75 175 PHE A N 1
ATOM 1409 C CA . PHE A 1 175 ? -16.306 3.524 0.315 1.00 92.75 175 PHE A CA 1
ATOM 1410 C C . PHE A 1 175 ? -16.121 3.953 1.775 1.00 92.75 175 PHE A C 1
ATOM 1412 O O . PHE A 1 175 ? -15.246 4.751 2.110 1.00 92.75 175 PHE A O 1
ATOM 1419 N N . ASP A 1 176 ? -16.929 3.380 2.666 1.00 93.06 176 ASP A N 1
ATOM 1420 C CA . ASP A 1 176 ? -16.887 3.684 4.097 1.00 93.06 176 ASP A CA 1
ATOM 1421 C C . ASP A 1 176 ? -15.833 2.826 4.821 1.00 93.06 176 ASP A C 1
ATOM 1423 O O . ASP A 1 176 ? -16.125 1.770 5.395 1.00 93.06 176 ASP A O 1
ATOM 1427 N N . ALA A 1 177 ? -14.579 3.285 4.768 1.00 95.06 177 ALA A N 1
ATOM 1428 C CA . ALA A 1 177 ? -13.445 2.631 5.420 1.00 95.06 177 ALA A CA 1
ATOM 1429 C C . ALA A 1 177 ? -13.602 2.537 6.945 1.00 95.06 177 ALA A C 1
ATOM 1431 O O . ALA A 1 177 ? -13.211 1.536 7.549 1.00 95.06 177 ALA A O 1
ATOM 1432 N N . PHE A 1 178 ? -14.194 3.552 7.578 1.00 94.06 178 PHE A N 1
ATOM 1433 C CA . PHE A 1 178 ? -14.394 3.556 9.023 1.00 94.06 178 PHE A CA 1
ATOM 1434 C C . PHE A 1 178 ? -15.409 2.503 9.450 1.00 94.06 178 PHE A C 1
ATOM 1436 O O . PHE A 1 178 ? -15.128 1.725 10.364 1.00 94.06 178 PHE A O 1
ATOM 1443 N N . TYR A 1 179 ? -16.552 2.415 8.768 1.00 93.81 179 TYR A N 1
ATOM 1444 C CA . TYR A 1 179 ? -17.535 1.368 9.029 1.00 93.81 179 TYR A CA 1
ATOM 1445 C C . TYR A 1 179 ? -16.945 -0.029 8.810 1.00 93.81 179 TYR A C 1
ATOM 1447 O O . TYR A 1 179 ? -17.126 -0.919 9.645 1.00 93.81 179 TYR A O 1
ATOM 1455 N N . ASP A 1 180 ? -16.200 -0.218 7.719 1.00 96.56 180 ASP A N 1
ATOM 1456 C CA . ASP A 1 180 ? -15.528 -1.478 7.404 1.00 96.56 180 ASP A CA 1
ATOM 1457 C C . ASP A 1 180 ? -14.581 -1.926 8.533 1.00 96.56 180 ASP A C 1
ATOM 1459 O O . ASP A 1 180 ? -14.661 -3.060 9.022 1.00 96.56 180 ASP A O 1
ATOM 1463 N N . LEU A 1 181 ? -13.738 -1.014 9.025 1.00 96.50 181 LEU A N 1
ATOM 1464 C CA . LEU A 1 181 ? -12.820 -1.281 10.132 1.00 96.50 181 LEU A CA 1
ATOM 1465 C C . LEU A 1 181 ? -13.543 -1.459 11.472 1.00 96.50 181 LEU A C 1
ATOM 1467 O O . LEU A 1 181 ? -13.166 -2.331 12.256 1.00 96.50 181 LEU A O 1
ATOM 1471 N N . HIS A 1 182 ? -14.604 -0.699 11.736 1.00 92.88 182 HIS A N 1
ATOM 1472 C CA . HIS A 1 182 ? -15.400 -0.832 12.955 1.00 92.88 182 HIS A CA 1
ATOM 1473 C C . HIS A 1 182 ? -16.070 -2.214 13.035 1.00 92.88 182 HIS A C 1
ATOM 1475 O O . HIS A 1 182 ? -16.135 -2.835 14.100 1.00 92.88 182 HIS A O 1
ATOM 1481 N N . VAL A 1 183 ? -16.551 -2.752 11.909 1.00 94.88 183 VAL A N 1
ATOM 1482 C CA . VAL A 1 183 ? -17.058 -4.133 11.848 1.00 94.88 183 VAL A CA 1
ATOM 1483 C C . VAL A 1 183 ? -15.934 -5.136 12.116 1.00 94.88 183 VAL A C 1
ATOM 1485 O O . VAL A 1 183 ? -16.150 -6.111 12.845 1.00 94.88 183 VAL A O 1
ATOM 1488 N N . LEU A 1 184 ? -14.741 -4.892 11.565 1.00 96.75 184 LEU A N 1
ATOM 1489 C CA . LEU A 1 184 ? -13.582 -5.775 11.688 1.00 96.75 184 LEU A CA 1
ATOM 1490 C C . LEU A 1 184 ? -13.032 -5.853 13.121 1.00 96.75 184 LEU A C 1
ATOM 1492 O O . LEU A 1 184 ? -12.717 -6.945 13.596 1.00 96.75 184 LEU A O 1
ATOM 1496 N N . PHE A 1 185 ? -12.962 -4.720 13.821 1.00 96.62 185 PHE A N 1
ATOM 1497 C CA . PHE A 1 185 ? -12.355 -4.584 15.150 1.00 96.62 185 PHE A CA 1
ATOM 1498 C C . PHE A 1 185 ? -13.367 -4.455 16.293 1.00 96.62 185 PHE A C 1
ATOM 1500 O O . PHE A 1 185 ? -12.990 -4.156 17.418 1.00 96.62 185 PHE A O 1
ATOM 1507 N N . ARG A 1 186 ? -14.641 -4.802 16.071 1.00 91.81 186 ARG A N 1
ATOM 1508 C CA . ARG A 1 186 ? -15.722 -4.754 17.082 1.00 91.81 186 ARG A CA 1
ATOM 1509 C C . ARG A 1 186 ? -15.442 -5.437 18.432 1.00 91.81 186 ARG A C 1
ATOM 1511 O O . A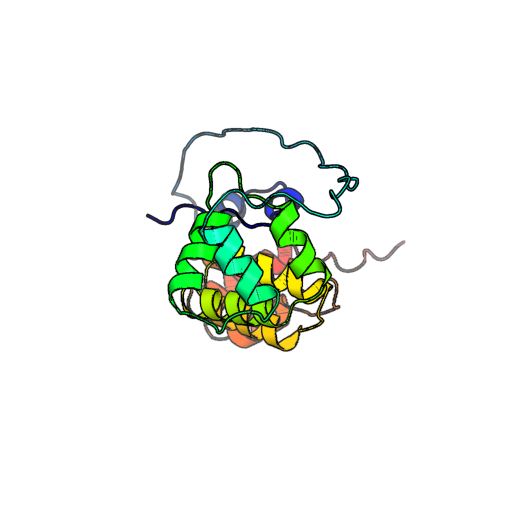RG A 1 186 ? -16.195 -5.242 19.381 1.00 91.81 186 ARG A O 1
ATOM 1518 N N . ASN A 1 187 ? -14.462 -6.340 18.486 1.00 93.69 187 ASN A N 1
ATOM 1519 C CA . ASN A 1 187 ? -14.085 -7.095 19.685 1.00 93.69 187 ASN A CA 1
ATOM 1520 C C . ASN A 1 187 ? -12.694 -6.698 20.215 1.00 93.69 187 ASN A C 1
ATOM 1522 O O . ASN A 1 187 ? -12.209 -7.329 21.152 1.00 93.69 187 ASN A O 1
ATOM 1526 N N . ASP A 1 188 ? -12.053 -5.702 19.604 1.00 94.94 188 ASP A N 1
ATOM 1527 C CA . ASP A 1 188 ? -10.747 -5.162 19.968 1.00 94.94 188 ASP A CA 1
ATOM 1528 C C . ASP A 1 188 ? -10.950 -3.729 20.493 1.00 94.94 188 ASP A C 1
ATOM 1530 O O . ASP A 1 188 ? -11.120 -2.803 19.698 1.00 94.94 188 ASP A O 1
ATOM 1534 N N . PRO A 1 189 ? -11.019 -3.533 21.822 1.00 90.62 189 PRO A N 1
ATOM 1535 C CA . PRO A 1 189 ? -11.388 -2.243 22.398 1.00 90.62 189 PRO A CA 1
ATOM 1536 C C . PRO A 1 189 ? -10.347 -1.151 22.136 1.00 90.62 189 PRO A C 1
ATOM 1538 O O . PRO A 1 189 ? -10.720 0.014 22.053 1.00 90.62 189 PRO A O 1
ATOM 1541 N N . GLU A 1 190 ? -9.067 -1.505 21.991 1.00 90.50 190 GLU A N 1
ATOM 1542 C CA . GLU A 1 190 ? -7.999 -0.531 21.741 1.00 90.50 190 GLU A CA 1
ATOM 1543 C C . GLU A 1 190 ? -8.102 0.006 20.312 1.00 90.50 190 GLU A C 1
ATOM 1545 O O . GLU A 1 190 ? -8.175 1.217 20.104 1.00 90.50 190 GLU A O 1
ATOM 1550 N N . LYS A 1 191 ? -8.209 -0.889 19.323 1.00 93.38 191 LYS A N 1
ATOM 1551 C CA . LYS A 1 191 ? -8.384 -0.485 17.921 1.00 93.38 191 LYS A CA 1
ATOM 1552 C C . LYS A 1 191 ? -9.731 0.185 17.669 1.00 93.38 191 LYS A C 1
ATOM 1554 O O . LYS A 1 191 ? -9.777 1.148 16.910 1.00 93.38 191 LYS A O 1
ATOM 1559 N N . SER A 1 192 ? -10.805 -0.282 18.314 1.00 93.38 192 SER A N 1
ATOM 1560 C CA . SER A 1 192 ? -12.126 0.357 18.222 1.00 93.38 192 SER A CA 1
ATOM 1561 C C . SER A 1 192 ? -12.083 1.794 18.734 1.00 93.38 192 SER A C 1
ATOM 1563 O O . SER A 1 192 ? -12.572 2.679 18.046 1.00 93.38 192 SER A O 1
ATOM 1565 N N . ALA A 1 193 ? -11.427 2.050 19.873 1.00 91.06 193 ALA A N 1
ATOM 1566 C CA . ALA A 1 193 ? -11.298 3.402 20.416 1.00 91.06 193 ALA A CA 1
ATOM 1567 C C . ALA A 1 193 ? -10.540 4.347 19.468 1.00 91.06 193 ALA A C 1
ATOM 1569 O O . ALA A 1 193 ? -10.949 5.491 19.291 1.00 91.06 193 ALA A O 1
ATOM 1570 N N . ILE A 1 194 ? -9.473 3.868 18.816 1.00 91.56 194 ILE A N 1
ATOM 1571 C CA . ILE A 1 194 ? -8.741 4.657 17.811 1.00 91.56 194 ILE A CA 1
ATOM 1572 C C . ILE A 1 194 ? -9.635 4.957 16.601 1.00 91.56 194 ILE A C 1
ATOM 1574 O O . ILE A 1 194 ? -9.663 6.088 16.129 1.00 91.56 194 ILE A O 1
ATOM 1578 N N . ILE A 1 195 ? -10.385 3.968 16.104 1.00 92.44 195 ILE A N 1
ATOM 1579 C CA . ILE A 1 195 ? -11.311 4.161 14.977 1.00 92.44 195 ILE A CA 1
ATOM 1580 C C . ILE A 1 195 ? -12.407 5.168 15.343 1.00 92.44 195 ILE A C 1
ATOM 1582 O O . ILE A 1 195 ? -12.658 6.082 14.568 1.00 92.44 195 ILE A O 1
ATOM 1586 N N . GLU A 1 196 ? -13.038 5.025 16.509 1.00 90.81 196 GLU A N 1
ATOM 1587 C CA . GLU A 1 196 ? -14.077 5.937 17.006 1.00 90.81 196 GLU A CA 1
ATOM 1588 C C . GLU A 1 196 ? -13.552 7.369 17.126 1.00 90.81 196 GLU A C 1
ATOM 1590 O O . GLU A 1 196 ? -14.182 8.296 16.621 1.00 90.81 196 GLU A O 1
ATOM 1595 N N . TYR A 1 197 ? -12.358 7.544 17.691 1.00 88.12 197 TYR A N 1
ATOM 1596 C CA . TYR A 1 197 ? -11.705 8.846 17.762 1.00 88.12 197 TYR A CA 1
ATOM 1597 C C . TYR A 1 197 ? -11.470 9.447 16.369 1.00 88.12 197 TYR A C 1
ATOM 1599 O O . TYR A 1 197 ? -11.797 10.606 16.125 1.00 88.12 197 TYR A O 1
ATOM 1607 N N . LEU A 1 198 ? -10.954 8.661 15.419 1.00 86.94 198 LEU A N 1
ATOM 1608 C CA . LEU A 1 198 ? -10.730 9.134 14.051 1.00 86.94 198 LEU A CA 1
ATOM 1609 C C . LEU A 1 198 ? -12.043 9.457 13.322 1.00 86.94 198 LEU A C 1
ATOM 1611 O O . LEU A 1 198 ? -12.068 10.394 12.531 1.00 86.94 198 LEU A O 1
ATOM 1615 N N . ILE A 1 199 ? -13.139 8.747 13.604 1.00 87.56 199 ILE A N 1
ATOM 1616 C CA . ILE A 1 199 ? -14.474 9.099 13.097 1.00 87.56 199 ILE A CA 1
ATOM 1617 C C . ILE A 1 199 ? -14.908 10.466 13.636 1.00 87.56 199 ILE A C 1
ATOM 1619 O O . ILE A 1 199 ? -15.446 11.261 12.878 1.00 87.56 199 ILE A O 1
ATOM 1623 N N . GLU A 1 200 ? -14.669 10.777 14.909 1.00 85.69 200 GLU A N 1
ATOM 1624 C CA . GLU A 1 200 ? -15.033 12.085 15.474 1.00 85.69 200 GLU A CA 1
ATOM 1625 C C . GLU A 1 200 ? -14.226 13.246 14.866 1.00 85.69 200 GLU A C 1
ATOM 1627 O O . GLU A 1 200 ? -14.754 14.349 14.739 1.00 85.69 200 GLU A O 1
ATOM 1632 N N . HIS A 1 201 ? -12.974 12.998 14.466 1.00 80.81 201 HIS A N 1
ATOM 1633 C CA . HIS A 1 201 ? -12.063 14.032 13.954 1.00 80.81 201 HIS A CA 1
ATOM 1634 C C . HIS A 1 201 ? -12.093 14.176 12.424 1.00 80.81 201 HIS A C 1
ATOM 1636 O O . HIS A 1 201 ? -11.937 15.278 11.903 1.00 80.81 201 HIS A O 1
ATOM 1642 N N . PHE A 1 202 ? -12.304 13.078 11.693 1.00 75.19 202 PHE A N 1
ATOM 1643 C CA . PHE A 1 202 ? -12.271 13.042 10.224 1.00 75.19 202 PHE A CA 1
ATOM 1644 C C . PHE A 1 202 ? -13.586 12.619 9.583 1.00 75.19 202 PHE A C 1
ATOM 1646 O O . PHE A 1 202 ? -13.770 12.842 8.383 1.00 75.19 202 PHE A O 1
ATOM 1653 N N . GLY A 1 203 ? -14.480 11.975 10.339 1.00 63.69 203 GLY A N 1
ATOM 1654 C CA . GLY A 1 203 ? -15.809 11.620 9.868 1.00 63.69 203 GLY A CA 1
ATOM 1655 C C . GLY A 1 203 ? -16.508 12.899 9.458 1.00 63.69 203 GLY A C 1
ATOM 1656 O O . GLY A 1 203 ? -16.874 13.708 10.305 1.00 63.69 203 GLY A O 1
ATOM 1657 N N . LEU A 1 204 ? -16.593 13.091 8.140 1.00 57.38 204 LEU A N 1
ATOM 1658 C CA . LEU A 1 204 ? -17.159 14.264 7.491 1.00 57.38 204 LEU A CA 1
ATOM 1659 C C . LEU A 1 204 ? -18.399 14.693 8.265 1.00 57.38 204 LEU A C 1
ATOM 1661 O O . LEU A 1 204 ? -19.356 13.919 8.334 1.00 57.38 204 LEU A O 1
ATOM 1665 N N . GLU A 1 205 ? -18.332 15.883 8.872 1.00 45.47 205 GLU A N 1
ATOM 1666 C CA . GLU A 1 205 ? -19.413 16.453 9.666 1.00 45.47 205 GLU A CA 1
ATOM 1667 C C . GLU A 1 205 ? -20.753 16.136 8.999 1.00 45.47 205 GLU A C 1
ATOM 1669 O O . GLU A 1 205 ? -20.983 16.473 7.828 1.00 45.47 205 GLU A O 1
ATOM 1674 N N . GLU A 1 206 ? -21.646 15.474 9.739 1.00 42.19 206 GLU A N 1
ATOM 1675 C CA . GLU A 1 206 ? -23.051 15.447 9.373 1.00 42.19 206 GLU A CA 1
ATOM 1676 C C . GLU A 1 206 ? -23.471 16.880 9.046 1.00 42.19 206 GLU A C 1
ATOM 1678 O O . GLU A 1 206 ? -23.348 17.790 9.867 1.00 42.19 206 GLU A O 1
ATOM 1683 N N . GLN A 1 207 ? -23.940 17.046 7.809 1.00 39.62 207 GLN A N 1
ATOM 1684 C CA . GLN A 1 207 ? -24.680 18.184 7.287 1.00 39.62 207 GLN A CA 1
ATOM 1685 C C . GLN A 1 207 ? -25.263 19.045 8.411 1.00 39.62 207 GLN A C 1
ATOM 1687 O O . GLN A 1 207 ? -26.274 18.694 9.024 1.00 39.62 207 GLN A O 1
ATOM 1692 N N . THR A 1 208 ? -24.650 20.203 8.659 1.00 29.50 208 THR A N 1
ATOM 1693 C CA . THR A 1 208 ? -25.293 21.233 9.470 1.00 29.50 208 THR A CA 1
ATOM 1694 C C . THR A 1 208 ? -26.656 21.542 8.835 1.00 29.50 208 THR A C 1
ATOM 1696 O O . THR A 1 208 ? -26.722 21.862 7.642 1.00 29.50 208 THR A O 1
ATOM 1699 N N . PRO A 1 209 ? -27.782 21.416 9.565 1.00 37.62 209 PRO A N 1
ATOM 1700 C CA . PRO A 1 209 ? -29.068 21.791 9.012 1.00 37.62 209 PRO A CA 1
ATOM 1701 C C . PRO A 1 209 ? -29.046 23.308 8.835 1.00 37.62 209 PRO A C 1
ATOM 1703 O O . PRO A 1 209 ? -28.934 24.057 9.807 1.00 37.62 209 PRO A O 1
ATOM 1706 N N . PHE A 1 210 ? -29.112 23.758 7.581 1.00 33.88 210 PHE A N 1
ATOM 1707 C CA . PHE A 1 210 ? -29.308 25.171 7.274 1.00 33.88 210 PHE A CA 1
ATOM 1708 C C . PHE A 1 210 ? -30.578 25.669 7.995 1.00 33.88 210 PHE A C 1
ATOM 1710 O O . PHE A 1 210 ? -31.613 25.000 7.895 1.00 33.88 210 PHE A O 1
ATOM 1717 N N . PRO A 1 211 ? -30.512 26.798 8.726 1.00 52.22 211 PRO A N 1
ATOM 1718 C CA . PRO A 1 211 ? -31.684 27.413 9.344 1.00 52.22 211 PRO A CA 1
ATOM 1719 C C . PRO A 1 211 ? -32.685 27.959 8.317 1.00 52.22 211 PRO A C 1
ATOM 1721 O O . PRO A 1 211 ? -32.261 28.357 7.206 1.00 52.22 211 PRO A O 1
#

Organism: NCBI:txid340467

Sequence (211 aa):
MGKYRKSFFPDYRDVSGESISELIGEVLGSDLFSFEESHQACSPVETDRCVSAHPPIETLNQEWLCAYFDEHIDFHPGMIDAYLDEANADSPNYDLFYRYFLQGAPNLKKLLLACIDRYPSDPALLNDLAHMHAHAFMLEELADRYRRACQLENDPEAFAELVQGYFFNTVSDDFDAFYDLHVLFRNDPEKSAIIEYLIEHFGLEEQTPFP